Protein 7UNN (pdb70)

B-factor: mean 21.11, std 9.98, range [10.05, 59.39]

InterPro domains:
  IPR012336 Thioredoxin-like fold [PF13462] (105-272)
  IPR013766 Thioredoxin domain [PS51352] (60-276)
  IPR036249 Thioredoxin-like superfamily [SSF52833] (100-272)
  IPR049564 DsbA-like, N-terminal domain [PF21575] (38-98)

Structure (mmCIF, N/CA/C/O backbone):
data_7UNN
#
_entry.id   7UNN
#
_cell.length_a   52.174
_cell.length_b   65.356
_cell.length_c   68.852
_cell.angle_alpha   90.000
_cell.angle_beta   90.000
_cell.angle_gamma   90.000
#
_symmetry.space_group_name_H-M   'P 21 21 21'
#
loop_
_entity.id
_entity.type
_entity.pdbx_description
1 polymer 'Thioredoxin domain-containing protein'
2 non-polymer 1,2-ETHANEDIOL
3 non-polymer 'CHLORIDE ION'
4 water water
#
loop_
_atom_site.group_PDB
_atom_site.id
_atom_site.type_symbol
_atom_site.label_atom_id
_atom_site.label_alt_id
_atom_site.label_comp_id
_atom_site.label_asym_id
_atom_site.label_entity_id
_atom_site.label_seq_id
_atom_site.pdbx_PDB_ins_code
_atom_site.Cartn_x
_atom_site.Cartn_y
_atom_site.Cartn_z
_atom_site.occupancy
_atom_site.B_iso_or_equiv
_atom_site.auth_seq_id
_atom_site.auth_comp_id
_atom_site.auth_asym_id
_atom_site.auth_atom_id
_atom_site.pdbx_PDB_model_num
ATOM 1 N N . THR A 1 9 ? -42.371 18.734 -8.779 1.00 46.95 38 THR A N 1
ATOM 2 C CA . THR A 1 9 ? -41.465 19.100 -9.929 1.00 40.01 38 THR A CA 1
ATOM 3 C C . THR A 1 9 ? -41.426 20.616 -10.130 1.00 32.54 38 THR A C 1
ATOM 4 O O . THR A 1 9 ? -40.513 21.068 -10.862 1.00 46.64 38 THR A O 1
ATOM 8 N N . GLN A 1 10 ? -42.398 21.350 -9.580 1.00 24.14 39 GLN A N 1
ATOM 9 C CA . GLN A 1 10 ? -42.479 22.840 -9.671 1.00 21.76 39 GLN A CA 1
ATOM 10 C C . GLN A 1 10 ? -41.829 23.468 -8.428 1.00 18.11 39 GLN A C 1
ATOM 11 O O . GLN A 1 10 ? -42.375 24.392 -7.828 1.00 17.14 39 GLN A O 1
ATOM 17 N N . ALA A 1 11 ? -40.673 22.954 -8.043 1.00 20.21 40 ALA A N 1
ATOM 18 C CA . ALA A 1 11 ? -39.930 23.396 -6.856 1.00 19.72 40 ALA A CA 1
ATOM 19 C C . ALA A 1 11 ?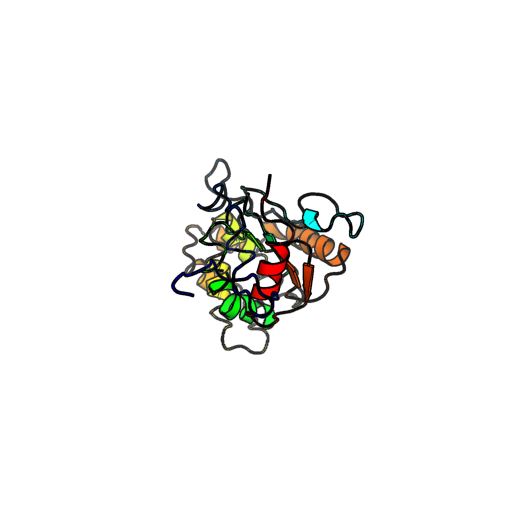 -38.445 23.334 -7.175 1.00 20.44 40 ALA A C 1
ATOM 20 O O . ALA A 1 11 ? -38.031 22.556 -8.028 1.00 26.67 40 ALA A O 1
ATOM 22 N N . GLU A 1 12 ? -37.673 24.129 -6.459 1.00 22.17 41 GLU A N 1
ATOM 23 C CA . GLU A 1 12 ? -36.204 24.157 -6.529 1.00 22.04 41 GLU A CA 1
ATOM 24 C C . GLU A 1 12 ? -35.640 23.655 -5.199 1.00 22.87 41 GLU A C 1
ATOM 25 O O . GLU A 1 12 ? -36.028 24.194 -4.172 1.00 21.32 41 GLU A O 1
ATOM 31 N N . LYS A 1 13 ? -34.704 22.718 -5.222 1.00 29.02 42 LYS A N 1
ATOM 32 C CA A LYS A 1 13 ? -34.015 22.262 -3.985 0.60 33.36 42 LYS A CA 1
ATOM 33 C CA B LYS A 1 13 ? -34.013 22.255 -3.987 0.40 35.21 42 LYS A CA 1
ATOM 34 C C . LYS A 1 13 ? -32.650 22.950 -3.881 1.00 32.93 42 LYS A C 1
ATOM 35 O O . LYS A 1 13 ? -32.176 23.469 -4.900 1.00 37.03 42 LYS A O 1
ATOM 46 N N . THR A 1 14 ? -32.016 22.938 -2.697 1.00 40.95 43 THR A N 1
ATOM 47 C CA . THR A 1 14 ? -30.638 23.499 -2.609 1.00 46.83 43 THR A CA 1
ATOM 48 C C . THR A 1 14 ? -29.719 22.567 -3.404 1.00 44.69 43 THR A C 1
ATOM 49 O O . THR A 1 14 ? -30.072 21.376 -3.543 1.00 45.97 43 THR A O 1
ATOM 53 N N . ALA A 1 15 ? -28.638 23.131 -3.954 1.00 43.67 44 ALA A N 1
ATOM 54 C CA . ALA A 1 15 ? -27.626 22.413 -4.749 1.00 42.62 44 ALA A CA 1
ATOM 55 C C . ALA A 1 15 ? -27.256 21.142 -3.984 1.00 41.29 44 ALA A C 1
ATOM 56 O O . ALA A 1 15 ? -27.133 21.176 -2.739 1.00 45.07 44 ALA A O 1
ATOM 58 N N . THR A 1 16 ? -27.151 20.029 -4.691 1.00 31.44 45 THR A N 1
ATOM 59 C CA . THR A 1 16 ? -26.591 18.784 -4.099 1.00 30.44 45 THR A CA 1
ATOM 60 C C . THR A 1 16 ? -25.131 19.016 -3.744 1.00 26.86 45 THR A C 1
ATOM 61 O O . THR A 1 16 ? -24.476 19.828 -4.425 1.00 36.22 45 THR A O 1
ATOM 65 N N . ASP A 1 17 ? -24.632 18.283 -2.755 1.00 24.20 46 ASP A N 1
ATOM 66 C CA . ASP A 1 17 ? -23.177 18.192 -2.528 1.00 22.52 46 ASP A CA 1
ATOM 67 C C . ASP A 1 17 ? -22.592 17.374 -3.674 1.00 21.31 46 ASP A C 1
ATOM 68 O O . ASP A 1 17 ? -23.235 16.365 -4.130 1.00 24.57 46 ASP A O 1
ATOM 73 N N . LEU A 1 18 ? -21.394 17.774 -4.081 1.00 21.54 47 LEU A N 1
ATOM 74 C CA . LEU A 1 18 ? -20.686 17.150 -5.205 1.00 20.72 47 LEU A CA 1
ATOM 75 C C . LEU A 1 18 ? -19.371 16.598 -4.695 1.00 20.38 47 LEU A C 1
ATOM 76 O O . LEU A 1 18 ? -18.872 17.027 -3.646 1.00 23.37 47 LEU A O 1
ATOM 81 N N . PRO A 1 19 ? -18.769 15.633 -5.432 1.00 19.39 48 PRO A N 1
ATOM 82 C CA . PRO A 1 19 ? -17.403 15.228 -5.158 1.00 21.89 48 PRO A CA 1
ATOM 83 C C . PRO A 1 19 ? -16.545 16.486 -5.193 1.00 20.54 48 PRO A C 1
ATOM 84 O O . PRO A 1 19 ? -16.830 17.442 -5.932 1.00 22.58 48 PRO A O 1
ATOM 88 N N . PRO A 1 20 ? -15.451 16.530 -4.412 1.00 22.17 49 PRO A N 1
ATOM 89 C CA . PRO A 1 20 ? -14.642 17.746 -4.337 1.00 25.11 49 PRO A CA 1
ATOM 90 C C . PRO A 1 20 ? -14.161 18.268 -5.704 1.00 24.68 49 PRO A C 1
ATOM 91 O O . PRO A 1 20 ? -14.043 19.458 -5.855 1.00 29.17 49 PRO A O 1
ATOM 95 N N . GLY A 1 21 ? -13.899 17.378 -6.669 1.00 22.44 50 GLY A N 1
ATOM 96 C CA . GLY A 1 21 ? -13.434 17.787 -8.008 1.00 24.24 50 GLY A CA 1
ATOM 97 C C . GLY A 1 21 ? -14.447 18.696 -8.697 1.00 25.91 50 GLY A C 1
ATOM 98 O O . GLY A 1 21 ? -14.045 19.443 -9.589 1.00 33.35 50 GLY A O 1
ATOM 99 N N . PHE A 1 22 ? -15.728 18.648 -8.306 1.00 25.46 51 PHE A N 1
ATOM 100 C CA . PHE A 1 22 ? -16.807 19.486 -8.901 1.00 28.84 51 PHE A CA 1
ATOM 101 C C . PHE A 1 22 ? -17.367 20.499 -7.892 1.00 28.11 51 PHE A C 1
ATOM 102 O O . PHE A 1 22 ? -18.319 21.199 -8.284 1.00 36.32 51 PHE A O 1
ATOM 110 N N . SER A 1 23 ? -16.770 20.656 -6.701 1.00 27.72 52 SER A N 1
ATOM 111 C CA . SER A 1 23 ? -17.376 21.434 -5.578 1.00 30.40 52 SER A CA 1
ATOM 112 C C . SER A 1 23 ? -16.898 22.892 -5.523 1.00 31.73 52 SER A C 1
ATOM 113 O O . SER A 1 23 ? -17.440 23.645 -4.666 1.00 36.98 52 SER A O 1
ATOM 116 N N . GLY A 1 24 ? -15.939 23.316 -6.341 1.00 30.29 53 GLY A N 1
ATOM 117 C CA . GLY A 1 24 ? -15.527 24.743 -6.291 1.00 33.20 53 GLY A CA 1
ATOM 118 C C . GLY A 1 24 ? -15.018 25.124 -4.896 1.00 34.33 53 GLY A C 1
ATOM 119 O O . GLY A 1 24 ? -14.195 24.373 -4.321 1.00 40.84 53 GLY A O 1
ATOM 120 N N . LYS A 1 25 ? -15.509 26.217 -4.310 1.00 33.59 54 LYS A N 1
ATOM 121 C CA . LYS A 1 25 ? -14.906 26.786 -3.077 1.00 35.00 54 LYS A CA 1
ATOM 122 C C . LYS A 1 25 ? -15.634 26.320 -1.802 1.00 33.34 54 LYS A C 1
ATOM 123 O O . LYS A 1 25 ? -15.896 27.158 -0.944 1.00 28.18 54 LYS A O 1
ATOM 129 N N . ALA A 1 26 ? -15.877 25.023 -1.623 1.00 34.49 55 ALA A N 1
ATOM 130 C CA . ALA A 1 26 ? -16.670 24.489 -0.490 1.00 36.08 55 ALA A CA 1
ATOM 131 C C . ALA A 1 26 ? -15.927 24.668 0.839 1.00 30.73 55 ALA A C 1
ATOM 132 O O . ALA A 1 26 ? -16.592 24.916 1.852 1.00 35.38 55 ALA A O 1
ATOM 134 N N . GLY A 1 27 ? -14.610 24.469 0.865 1.00 28.88 56 GLY A N 1
ATOM 135 C CA . GLY A 1 27 ? -13.834 24.633 2.102 1.00 25.77 56 GLY A CA 1
ATOM 136 C C . GLY A 1 27 ? -13.902 26.071 2.544 1.00 26.03 56 GLY A C 1
ATOM 137 O O . GLY A 1 27 ? -14.218 26.331 3.736 1.00 26.97 56 GLY A O 1
ATOM 138 N N . SER A 1 28 ? -13.639 26.983 1.609 1.00 22.90 57 SER A N 1
ATOM 139 C CA A SER A 1 28 ? -13.714 28.458 1.803 0.60 23.91 57 SER A CA 1
ATOM 140 C CA B SER A 1 28 ? -13.648 28.428 1.953 0.40 21.89 57 SER A CA 1
ATOM 141 C C . SER A 1 28 ? -15.076 28.849 2.341 1.00 23.22 57 SER A C 1
ATOM 142 O O . SER A 1 28 ? -15.160 29.621 3.317 1.00 25.79 57 SER A O 1
ATOM 147 N N . ALA A 1 29 ? -16.109 28.351 1.650 1.00 25.96 58 ALA A N 1
ATOM 148 C CA . ALA A 1 29 ? -17.520 28.720 1.896 1.00 32.96 58 ALA A CA 1
ATOM 149 C C . ALA A 1 29 ? -17.881 28.426 3.351 1.00 25.68 58 ALA A C 1
ATOM 150 O O . ALA A 1 29 ? -18.646 29.194 3.940 1.00 33.78 58 ALA A O 1
ATOM 152 N N . ASN A 1 30 ? -17.323 27.367 3.923 1.00 24.87 59 ASN A N 1
ATOM 153 C CA . ASN A 1 30 ? -17.726 26.865 5.262 1.00 26.93 59 ASN A CA 1
ATOM 154 C C . ASN A 1 30 ? -16.711 27.267 6.334 1.00 23.45 59 ASN A C 1
ATOM 155 O O . ASN A 1 30 ? -16.949 26.933 7.483 1.00 28.72 59 ASN A O 1
ATOM 160 N N . ALA A 1 31 ? -15.644 27.988 5.996 1.00 22.94 60 ALA A N 1
ATOM 161 C CA . ALA A 1 31 ? -14.581 28.314 6.964 1.00 18.73 60 ALA A CA 1
ATOM 162 C C . ALA A 1 31 ? -14.936 29.607 7.708 1.00 20.10 60 ALA A C 1
ATOM 163 O O . ALA A 1 31 ? -15.726 30.417 7.191 1.00 22.72 60 ALA A O 1
ATOM 165 N N . THR A 1 32 ? -14.349 29.778 8.890 1.00 19.21 61 THR A N 1
ATOM 166 C CA . THR A 1 32 ? -14.531 30.983 9.722 1.00 20.82 61 THR A CA 1
ATOM 167 C C . THR A 1 32 ? -13.348 31.897 9.476 1.00 17.20 61 THR A C 1
ATOM 168 O O . THR A 1 32 ? -12.247 31.564 9.911 1.00 19.85 61 THR A O 1
ATOM 172 N N . PRO A 1 33 ? -13.520 33.055 8.801 1.00 18.73 62 PRO A N 1
ATOM 173 C CA . PRO A 1 33 ? -12.401 33.971 8.599 1.00 18.53 62 PRO A CA 1
ATOM 174 C C . PRO A 1 33 ? -11.823 34.459 9.927 1.00 17.80 62 PRO A C 1
ATOM 175 O O . PRO A 1 33 ? -12.570 34.629 10.888 1.00 19.91 62 PRO A O 1
ATOM 179 N N . GLY A 1 34 ? -10.515 34.702 9.932 1.00 15.94 63 GLY A N 1
ATOM 180 C CA . GLY A 1 34 ? -9.851 35.465 10.997 1.00 15.65 63 GLY A CA 1
ATOM 181 C C . GLY A 1 34 ? -10.230 36.931 10.900 1.00 17.11 63 GLY A C 1
ATOM 182 O O . GLY A 1 34 ? -10.500 37.421 9.787 1.00 19.69 63 GLY A O 1
ATOM 183 N N . THR A 1 35 ? -10.231 37.615 12.036 1.00 18.81 64 THR A N 1
ATOM 184 C CA . THR A 1 35 ? -10.546 39.059 12.139 1.00 20.73 64 THR A CA 1
ATOM 185 C C . THR A 1 35 ? -9.408 39.832 12.777 1.00 18.99 64 THR A C 1
ATOM 186 O O . THR A 1 35 ? -9.575 41.065 12.893 1.00 21.37 64 THR A O 1
ATOM 190 N N . LYS A 1 36 ? -8.337 39.175 13.221 1.00 17.21 65 LYS A N 1
ATOM 191 C CA A LYS A 1 36 ? -7.274 39.851 14.004 0.60 16.47 65 LYS A CA 1
ATOM 192 C CA B LYS A 1 36 ? -7.261 39.818 14.021 0.40 16.98 65 LYS A CA 1
ATOM 193 C C . LYS A 1 36 ? -5.971 39.926 13.200 1.00 16.55 65 LYS A C 1
ATOM 194 O O . LYS A 1 36 ? -5.618 38.964 12.526 1.00 16.44 65 LYS A O 1
ATOM 205 N N . GLY A 1 37 ? -5.272 41.046 13.292 1.00 16.91 66 GLY A N 1
ATOM 206 C CA . GLY A 1 37 ? -3.970 41.195 12.633 1.00 15.09 66 GLY A CA 1
ATOM 207 C C . GLY A 1 37 ? -4.054 41.310 11.124 1.00 15.80 66 GLY A C 1
ATOM 208 O O . GLY A 1 37 ? -3.050 41.044 10.446 1.00 18.07 66 GLY A O 1
ATOM 209 N N . LEU A 1 38 ? -5.174 41.779 10.581 1.00 15.88 67 LEU A N 1
ATOM 210 C CA . LEU A 1 38 ? -5.302 41.971 9.117 1.00 15.97 67 LEU A CA 1
ATOM 211 C C . LEU A 1 38 ? -4.559 43.222 8.651 1.00 16.12 67 LEU A C 1
ATOM 212 O O . LEU A 1 38 ? -4.326 43.326 7.455 1.00 20.91 67 LEU A O 1
ATOM 217 N N . ASP A 1 39 ? -4.179 44.117 9.562 1.00 16.59 68 ASP A N 1
ATOM 218 C CA . ASP A 1 39 ? -3.627 45.434 9.181 1.00 17.24 68 ASP A CA 1
ATOM 219 C C . ASP A 1 39 ? -2.102 45.427 9.198 1.00 18.02 68 ASP A C 1
ATOM 220 O O . ASP A 1 39 ? -1.514 46.507 9.196 1.00 26.00 68 ASP A O 1
ATOM 225 N N . GLY A 1 40 ? -1.479 44.263 9.271 1.00 15.91 69 GLY A N 1
ATOM 226 C CA . GLY A 1 40 ? -0.025 44.157 9.208 1.00 17.06 69 GLY A CA 1
ATOM 227 C C . GLY A 1 40 ? 0.558 43.827 10.568 1.00 15.03 69 GLY A C 1
ATOM 228 O O . GLY A 1 40 ? -0.159 43.620 11.559 1.00 15.60 69 GLY A O 1
ATOM 229 N N . PRO A 1 41 ? 1.890 43.724 10.618 1.00 15.62 70 PRO A N 1
ATOM 230 C CA . PRO A 1 41 ? 2.542 43.319 11.842 1.00 14.16 70 PRO A CA 1
ATOM 231 C C . PRO A 1 41 ? 2.474 44.398 12.926 1.00 14.45 70 PRO A C 1
ATOM 232 O O . PRO A 1 41 ? 2.410 45.561 12.664 1.00 16.44 70 PRO A O 1
ATOM 236 N N . THR A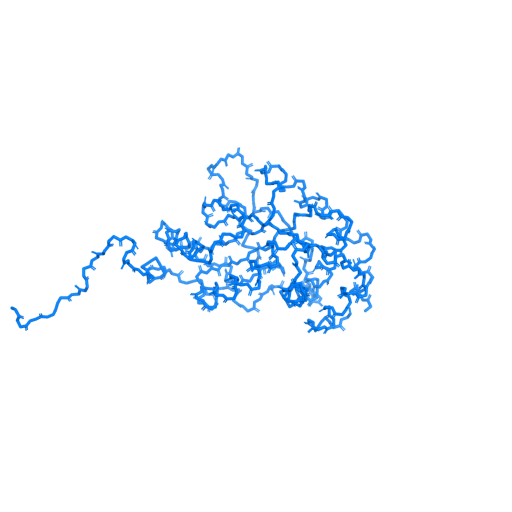 1 42 ? 2.549 43.922 14.161 1.00 14.00 71 THR A N 1
ATOM 237 C CA . THR A 1 42 ? 2.590 44.760 15.358 1.00 14.43 71 THR A CA 1
ATOM 238 C C . THR A 1 42 ? 3.997 45.303 15.509 1.00 15.11 71 THR A C 1
ATOM 239 O O . THR A 1 42 ? 4.948 44.517 15.614 1.00 14.63 71 THR A O 1
ATOM 243 N N . PRO A 1 43 ? 4.184 46.640 15.557 1.00 15.85 72 PRO A N 1
ATOM 244 C CA . PRO A 1 43 ? 5.526 47.179 15.731 1.00 16.88 72 PRO A CA 1
ATOM 245 C C . PRO A 1 43 ? 6.027 47.045 17.166 1.00 16.82 72 PRO A C 1
ATOM 246 O O . PRO A 1 43 ? 5.259 46.836 18.107 1.00 17.64 72 PRO A O 1
ATOM 250 N N . LEU A 1 44 ? 7.341 47.217 17.272 1.00 16.03 73 LEU A N 1
ATOM 251 C CA . LEU A 1 44 ? 8.050 47.392 18.544 1.00 17.42 73 LEU A CA 1
ATOM 252 C C . LEU A 1 44 ? 7.767 48.799 19.057 1.00 17.71 73 LEU A C 1
ATOM 253 O O . LEU A 1 44 ? 7.200 49.639 18.353 1.00 18.60 73 LEU A O 1
ATOM 258 N N . ALA A 1 45 ? 8.224 49.066 20.259 1.00 20.31 74 ALA A N 1
ATOM 259 C CA . ALA A 1 45 ? 7.951 50.341 20.951 1.00 21.45 74 ALA A CA 1
ATOM 260 C C . ALA A 1 45 ? 8.413 51.556 20.120 1.00 21.33 74 ALA A C 1
ATOM 261 O O . ALA A 1 45 ? 7.807 52.626 20.246 1.00 25.37 74 ALA A O 1
ATOM 263 N N . ASP A 1 46 ? 9.461 51.430 19.309 1.00 22.79 75 ASP A N 1
ATOM 264 C CA . ASP A 1 46 ? 10.032 52.577 18.554 1.00 24.83 75 ASP A CA 1
ATOM 265 C C . ASP A 1 46 ? 9.423 52.671 17.156 1.00 24.70 75 ASP A C 1
ATOM 266 O O . ASP A 1 46 ? 9.878 53.532 16.392 1.00 29.89 75 ASP A O 1
ATOM 271 N N . GLY A 1 47 ? 8.437 51.833 16.834 1.00 19.59 76 GLY A N 1
ATOM 272 C CA . GLY A 1 47 ? 7.729 51.871 15.544 1.00 20.73 76 GLY A CA 1
ATOM 273 C C . GLY A 1 47 ? 8.423 51.036 14.479 1.00 19.06 76 GLY A C 1
ATOM 274 O O . GLY A 1 47 ? 7.844 50.874 13.379 1.00 21.76 76 GLY A O 1
ATOM 275 N N . SER A 1 48 ? 9.587 50.464 14.778 1.00 18.70 77 SER A N 1
ATOM 276 C CA . SER A 1 48 ? 10.244 49.465 13.899 1.00 17.28 77 SER A CA 1
ATOM 277 C C . SER A 1 48 ? 9.682 48.075 14.195 1.00 14.02 77 SER A C 1
ATOM 278 O O . SER A 1 48 ? 8.800 47.944 15.044 1.00 16.27 77 SER A O 1
ATOM 281 N N . PHE A 1 49 ? 10.188 47.063 13.489 1.00 13.61 78 PHE A N 1
ATOM 282 C CA . PHE A 1 49 ? 9.653 45.696 13.565 1.00 12.93 78 PHE A CA 1
ATOM 283 C C . PHE A 1 49 ? 10.781 44.721 13.865 1.00 12.09 78 PHE A C 1
ATOM 284 O O . PHE A 1 49 ? 11.956 44.950 13.564 1.00 14.82 78 PHE A O 1
ATOM 292 N N . ASP A 1 50 ? 10.397 43.590 14.450 1.00 13.09 79 ASP A N 1
ATOM 293 C CA . ASP A 1 50 ? 11.361 42.545 14.860 1.00 14.38 79 ASP A CA 1
ATOM 294 C C . ASP A 1 50 ? 11.725 41.669 13.662 1.00 12.81 79 ASP A C 1
ATOM 295 O O . ASP A 1 50 ? 11.102 40.623 13.456 1.00 13.71 79 ASP A O 1
ATOM 300 N N . ALA A 1 51 ? 12.750 42.086 12.926 1.00 12.54 80 ALA A N 1
ATOM 301 C CA . ALA A 1 51 ? 13.240 41.364 11.746 1.00 12.57 80 ALA A CA 1
ATOM 302 C C . ALA A 1 51 ? 14.148 40.202 12.139 1.00 13.20 80 ALA A C 1
ATOM 303 O O . ALA A 1 51 ? 14.769 39.637 11.225 1.00 15.00 80 ALA A O 1
ATOM 305 N N . THR A 1 52 ? 14.264 39.858 13.428 1.00 13.28 81 THR A N 1
ATOM 306 C CA . THR A 1 52 ? 14.979 38.636 13.869 1.00 14.70 81 THR A CA 1
ATOM 307 C C . THR A 1 52 ? 14.001 37.466 14.038 1.00 13.01 81 THR A C 1
ATOM 308 O O . THR A 1 52 ? 14.468 36.372 14.393 1.00 14.54 81 THR A O 1
ATOM 312 N N . ILE A 1 53 ? 12.713 37.640 13.738 1.00 12.89 82 ILE A N 1
ATOM 313 C CA . ILE A 1 53 ? 11.736 36.524 13.856 1.00 12.05 82 ILE A CA 1
ATOM 314 C C . ILE A 1 53 ? 12.047 35.433 12.814 1.00 13.08 82 ILE A C 1
ATOM 315 O O . ILE A 1 53 ? 12.359 35.721 11.653 1.00 13.84 82 ILE A O 1
ATOM 320 N N . PHE A 1 54 ? 11.995 34.194 13.252 1.00 12.76 83 PHE A N 1
ATOM 321 C CA . PHE A 1 54 ? 1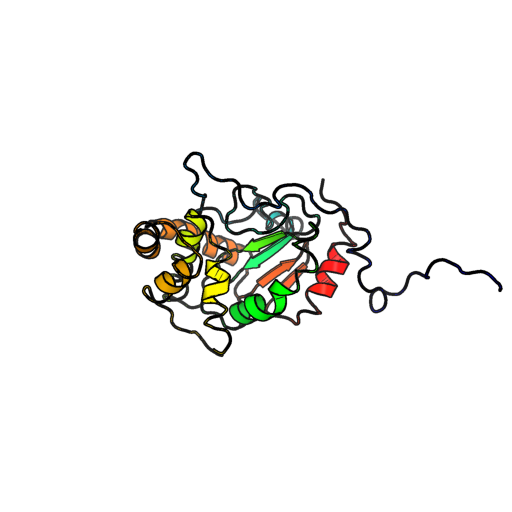2.188 33.016 12.369 1.00 12.63 83 PHE A CA 1
ATOM 322 C C . PHE A 1 54 ? 11.597 31.820 13.088 1.00 11.03 83 PHE A C 1
ATOM 323 O O . PHE A 1 54 ? 11.120 31.975 14.202 1.00 12.86 83 PHE A O 1
ATOM 331 N N . GLY A 1 55 ? 11.663 30.661 12.459 1.00 11.73 84 GLY A N 1
ATOM 332 C CA . GLY A 1 55 ? 11.436 29.408 13.180 1.00 11.90 84 GLY A CA 1
ATOM 333 C C . GLY A 1 55 ? 9.956 29.092 13.325 1.00 11.58 84 GLY A C 1
ATOM 334 O O . GLY A 1 55 ? 9.048 29.733 12.771 1.00 12.46 84 GLY A O 1
ATOM 335 N N . PRO A 1 56 ? 9.681 28.024 14.092 1.00 12.69 85 PRO A N 1
ATOM 336 C CA . PRO A 1 56 ? 8.324 27.555 14.339 1.00 13.11 85 PRO A CA 1
ATOM 337 C C . PRO A 1 56 ? 7.706 28.229 15.573 1.00 13.03 85 PRO A C 1
ATOM 338 O O . PRO A 1 56 ? 8.387 28.914 16.318 1.00 13.71 85 PRO A O 1
ATOM 342 N N . ALA A 1 57 ? 6.426 27.984 15.806 1.00 11.87 86 ALA A N 1
ATOM 343 C CA . ALA A 1 57 ? 5.758 28.401 17.053 1.00 13.17 86 ALA A CA 1
ATOM 344 C C . ALA A 1 57 ? 6.311 27.613 18.252 1.00 13.45 86 ALA A C 1
ATOM 345 O O . ALA A 1 57 ? 6.285 28.121 19.362 1.00 14.03 86 ALA A O 1
ATOM 347 N N . LYS A 1 58 ? 6.776 26.388 18.016 1.00 13.75 87 LYS A N 1
ATOM 348 C CA . LYS A 1 58 ? 7.133 25.415 19.057 1.00 12.34 87 LYS A CA 1
ATOM 349 C C . LYS A 1 58 ? 7.899 24.303 18.361 1.00 13.48 87 LYS A C 1
ATOM 350 O O . LYS A 1 58 ? 7.625 23.992 17.187 1.00 14.71 87 LYS A O 1
ATOM 356 N N . GLU A 1 59 ? 8.810 23.695 19.085 1.00 13.47 88 GLU A N 1
ATOM 357 C CA . GLU A 1 59 ? 9.638 22.589 18.558 1.00 14.23 88 GLU A CA 1
ATOM 358 C C . GLU A 1 59 ? 8.765 21.517 17.906 1.00 14.62 88 GLU A C 1
ATOM 359 O O . GLU A 1 59 ? 7.713 21.155 18.448 1.00 14.24 88 GLU A O 1
ATOM 365 N N . LEU A 1 60 ? 9.221 21.005 16.769 1.00 16.34 89 LEU A N 1
ATOM 366 C CA . LEU A 1 60 ? 8.601 19.799 16.169 1.00 18.00 89 LEU A CA 1
ATOM 367 C C . LEU A 1 60 ? 9.400 18.572 16.614 1.00 19.41 89 LEU A C 1
ATOM 368 O O . LEU A 1 60 ? 10.644 18.530 16.439 1.00 21.82 89 LEU A O 1
ATOM 373 N N . LYS A 1 61 ? 8.689 17.573 17.109 1.00 21.89 90 LYS A N 1
ATOM 374 C CA . LYS A 1 61 ? 9.288 16.313 17.589 1.00 23.06 90 LYS A CA 1
ATOM 375 C C . LYS A 1 61 ? 8.903 15.135 16.713 1.00 24.64 90 LYS A C 1
ATOM 376 O O . LYS A 1 61 ? 9.628 14.141 16.731 1.00 28.87 90 LYS A O 1
ATOM 382 N N . SER A 1 62 ? 7.775 15.228 16.026 1.00 24.58 91 SER A N 1
ATOM 383 C CA . SER A 1 62 ? 7.263 14.168 15.140 1.00 25.67 91 SER A CA 1
ATOM 384 C C . SER A 1 62 ? 6.333 14.791 14.112 1.00 22.03 91 SER A C 1
ATOM 385 O O . SER A 1 62 ? 6.011 15.986 14.234 1.00 20.30 91 SER A O 1
ATOM 388 N N . ALA A 1 63 ? 5.844 13.965 13.197 1.00 24.30 92 ALA A N 1
ATOM 389 C CA . ALA A 1 63 ? 4.834 14.364 12.197 1.00 25.12 92 ALA A CA 1
ATOM 390 C C . ALA A 1 63 ? 3.584 14.924 12.876 1.00 21.33 92 ALA A C 1
ATOM 391 O O . ALA A 1 63 ? 2.936 15.747 12.243 1.00 23.52 92 ALA A O 1
ATOM 393 N N . ASP A 1 64 ? 3.248 14.474 14.095 1.00 22.93 93 ASP A N 1
ATOM 394 C CA . ASP A 1 64 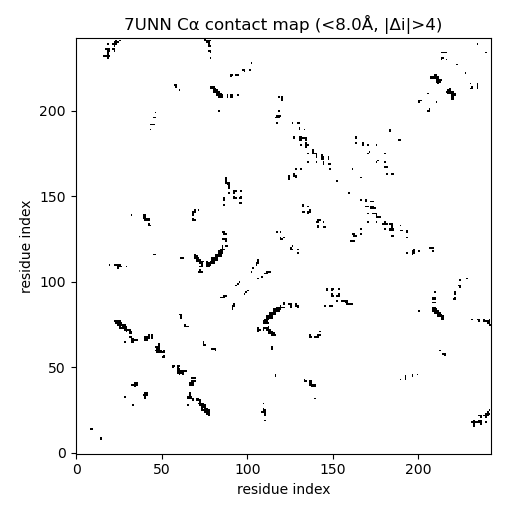? 2.056 14.958 14.838 1.00 24.11 93 ASP A CA 1
ATOM 395 C C . ASP A 1 64 ? 2.168 16.464 15.060 1.00 20.12 93 ASP A C 1
ATOM 396 O O . ASP A 1 64 ? 1.118 17.098 15.271 1.00 21.87 93 ASP A O 1
ATOM 401 N N . ASP A 1 65 ? 3.379 17.027 15.019 1.00 19.54 94 ASP A N 1
ATOM 402 C CA . ASP A 1 65 ? 3.614 18.442 15.414 1.00 16.65 94 ASP A CA 1
ATOM 403 C C . ASP A 1 65 ? 3.624 19.364 14.177 1.00 14.59 94 ASP A C 1
ATOM 404 O O . ASP A 1 65 ? 4.008 20.519 14.338 1.00 14.71 94 ASP A O 1
ATOM 409 N N . ILE A 1 66 ? 3.169 18.910 13.008 1.00 15.82 95 ILE A N 1
ATOM 410 C CA . ILE A 1 66 ? 3.377 19.672 11.745 1.00 15.14 95 ILE A CA 1
ATOM 411 C C . ILE A 1 66 ? 2.830 21.104 11.860 1.00 15.23 95 ILE A C 1
ATOM 412 O O . ILE A 1 66 ? 3.470 22.001 11.302 1.00 14.40 95 ILE A O 1
ATOM 417 N N . LEU A 1 67 ? 1.705 21.332 12.544 1.00 13.91 96 LEU A N 1
ATOM 418 C CA . LEU A 1 67 ? 1.115 22.704 12.607 1.00 15.06 96 LEU A CA 1
ATOM 419 C C . LEU A 1 67 ? 2.075 23.653 13.334 1.00 14.83 96 LEU A C 1
ATOM 420 O O . LEU A 1 67 ? 1.912 24.890 13.183 1.00 14.39 96 LEU A O 1
ATOM 425 N N . ASN A 1 68 ? 3.035 23.117 14.099 1.00 15.19 97 ASN A N 1
ATOM 426 C CA . ASN A 1 68 ? 3.949 23.990 14.866 1.00 13.68 97 ASN A CA 1
ATOM 427 C C . ASN A 1 68 ? 4.812 24.831 13.930 1.00 12.39 97 ASN A C 1
ATOM 428 O O . ASN A 1 68 ? 5.394 25.802 14.413 1.00 13.49 97 ASN A O 1
ATOM 433 N N . VAL A 1 69 ? 4.901 24.503 12.645 1.00 13.45 98 VAL A N 1
ATOM 434 C CA . VAL A 1 69 ? 5.732 25.342 11.726 1.00 11.98 98 VAL A CA 1
ATOM 435 C C . VAL A 1 69 ? 5.118 26.742 11.602 1.00 12.60 98 VAL A C 1
ATOM 436 O O . VAL A 1 69 ? 5.817 27.696 11.294 1.00 13.72 98 VAL A O 1
ATOM 440 N N . HIS A 1 70 ? 3.832 26.867 11.839 1.00 11.41 99 HIS A N 1
ATOM 441 C CA . HIS A 1 70 ? 3.086 28.139 11.665 1.00 11.82 99 HIS A CA 1
ATOM 442 C C . HIS A 1 70 ? 3.235 28.989 12.927 1.00 11.88 99 HIS A C 1
ATOM 443 O O . HIS A 1 70 ? 2.872 28.522 14.005 1.00 13.91 99 HIS A O 1
ATOM 450 N N . ARG A 1 71 ? 3.844 30.158 12.818 1.00 11.53 100 ARG A N 1
ATOM 451 C CA . ARG A 1 71 ? 4.158 30.951 14.018 1.00 10.88 100 ARG A CA 1
ATOM 452 C C . ARG A 1 71 ? 2.920 31.617 14.619 1.00 12.17 100 ARG A C 1
ATOM 453 O O . ARG A 1 71 ? 2.809 31.682 15.870 1.00 13.38 100 ARG A O 1
ATOM 461 N N . ARG A 1 72 ? 2.084 32.213 13.771 1.00 11.77 101 ARG A N 1
ATOM 462 C CA . ARG A 1 72 ? 0.961 33.063 14.226 1.00 12.24 101 ARG A CA 1
ATOM 463 C C . ARG A 1 72 ? 1.462 34.050 15.278 1.00 12.01 101 ARG A C 1
ATOM 464 O O . ARG A 1 72 ? 0.817 34.214 16.331 1.00 14.03 101 ARG A O 1
ATOM 472 N N . ASN A 1 73 ? 2.559 34.725 14.961 1.00 11.69 102 ASN A N 1
ATOM 473 C CA . ASN A 1 73 ? 3.180 35.725 15.856 1.00 11.69 102 ASN A CA 1
ATOM 474 C C . ASN A 1 73 ? 2.802 37.109 15.314 1.00 11.60 102 ASN A C 1
ATOM 475 O O . ASN A 1 73 ? 3.224 37.470 14.217 1.00 12.26 102 ASN A O 1
ATOM 480 N N . ALA A 1 74 ? 1.948 37.864 16.015 1.00 12.92 103 ALA A N 1
ATOM 481 C CA . ALA A 1 74 ? 1.430 39.147 15.506 1.00 13.79 103 ALA A CA 1
ATOM 482 C C . ALA A 1 74 ? 2.575 40.122 15.198 1.00 13.09 103 ALA A C 1
ATOM 483 O O . ALA A 1 74 ? 2.381 41.016 14.371 1.00 14.45 103 ALA A O 1
ATOM 485 N N . LYS A 1 75 ? 3.747 39.980 15.828 1.00 12.41 104 LYS A N 1
ATOM 486 C CA A LYS A 1 75 ? 4.914 40.880 15.598 0.60 13.10 104 LYS A CA 1
ATOM 487 C CA B LYS A 1 75 ? 4.918 40.875 15.600 0.40 13.44 104 LYS A CA 1
ATOM 488 C C . LYS A 1 75 ? 5.668 40.506 14.313 1.00 12.29 104 LYS A C 1
ATOM 489 O O . LYS A 1 75 ? 6.567 41.260 13.921 1.00 13.42 104 LYS A O 1
ATOM 500 N N . ASP A 1 76 ? 5.322 39.395 13.667 1.00 11.43 105 ASP A N 1
ATOM 501 C CA . ASP A 1 76 ? 6.132 38.861 12.547 1.00 10.98 105 ASP A CA 1
ATOM 502 C C . ASP A 1 76 ? 6.023 39.744 11.307 1.00 10.71 105 ASP A C 1
ATOM 503 O O . ASP A 1 76 ? 4.949 39.797 10.673 1.00 12.26 105 ASP A O 1
ATOM 508 N N . PRO A 1 77 ? 7.110 40.446 10.907 1.00 11.01 106 PRO A N 1
ATOM 509 C CA . PRO A 1 77 ? 7.052 41.272 9.700 1.00 11.06 106 PRO A CA 1
ATOM 510 C C . PRO A 1 77 ? 7.253 40.482 8.407 1.00 11.12 106 PRO A C 1
ATOM 511 O O . PRO A 1 77 ? 7.247 41.077 7.350 1.00 12.16 106 PRO A O 1
ATOM 515 N N . PHE A 1 78 ? 7.348 39.162 8.516 1.00 11.40 107 PHE A N 1
ATOM 516 C CA . PHE A 1 78 ? 7.476 38.228 7.375 1.00 10.88 107 PHE A CA 1
ATOM 517 C C . PHE A 1 78 ? 6.143 37.552 7.068 1.00 11.30 107 PHE A C 1
ATOM 518 O O . PHE A 1 78 ? 6.115 36.601 6.291 1.00 13.27 107 PHE A O 1
ATOM 526 N N . ALA A 1 79 ? 5.051 38.031 7.657 1.00 10.95 108 ALA A N 1
ATOM 527 C CA . ALA A 1 79 ? 3.734 37.412 7.534 1.00 11.69 108 ALA A CA 1
ATOM 528 C C . ALA A 1 79 ? 2.731 38.414 6.999 1.00 11.94 108 ALA A C 1
ATOM 529 O O . ALA A 1 79 ? 2.784 39.586 7.326 1.00 13.18 108 ALA A O 1
ATOM 531 N N . VAL A 1 80 ? 1.792 37.895 6.241 1.00 12.27 109 VAL A N 1
ATOM 532 C CA A VAL A 1 80 ? 0.625 38.662 5.739 0.60 12.20 109 VAL A CA 1
ATOM 533 C CA B VAL A 1 80 ? 0.628 38.650 5.702 0.40 11.77 109 VAL A CA 1
ATOM 534 C C . VAL A 1 80 ? -0.657 37.853 5.979 1.00 11.88 109 VAL A C 1
ATOM 535 O O . VAL A 1 80 ? -0.669 36.628 5.789 1.00 13.19 109 VAL A O 1
ATOM 542 N N . GLY A 1 81 ? -1.702 38.549 6.404 1.00 13.09 110 GLY A N 1
ATOM 543 C CA . GLY A 1 81 ? -2.990 37.916 6.660 1.00 12.40 110 GLY A CA 1
ATOM 544 C C . GLY A 1 81 ? -3.260 37.765 8.145 1.00 12.65 110 GLY A C 1
ATOM 545 O O . GLY A 1 81 ? -2.381 38.021 8.973 1.00 13.45 110 GLY A O 1
ATOM 546 N N . ALA A 1 82 ? -4.486 37.423 8.467 1.00 13.29 111 ALA A N 1
ATOM 547 C CA . ALA A 1 82 ? -4.980 37.413 9.850 1.00 13.77 111 ALA A CA 1
ATOM 548 C C . ALA A 1 82 ? -4.161 36.427 10.682 1.00 11.73 111 ALA A C 1
ATOM 549 O O . ALA A 1 82 ? -3.908 35.286 10.253 1.00 12.68 111 ALA A O 1
ATOM 551 N N . VAL A 1 83 ? -3.780 36.865 11.865 1.00 12.86 112 VAL A N 1
ATOM 552 C CA . VAL A 1 83 ? -3.019 36.000 12.801 1.00 13.29 112 VAL A CA 1
ATOM 553 C C . VAL A 1 83 ? -3.887 34.829 13.268 1.00 15.06 112 VAL A C 1
ATOM 554 O O . VAL A 1 83 ? -3.295 33.796 13.664 1.00 17.01 112 VAL A O 1
ATOM 558 N N . ASP A 1 84 ? -5.213 34.976 13.192 1.00 13.98 113 ASP A N 1
ATOM 559 C CA . ASP A 1 84 ? -6.233 33.964 13.553 1.00 13.83 113 ASP A CA 1
ATOM 560 C C . ASP A 1 84 ? -6.906 33.407 12.297 1.00 14.01 113 ASP A C 1
ATOM 561 O O . ASP A 1 84 ? -8.009 32.839 12.418 1.00 16.10 113 ASP A O 1
ATOM 566 N N . ALA A 1 85 ? -6.254 33.494 11.135 1.00 13.55 114 ALA A N 1
ATOM 567 C CA . ALA A 1 85 ? -6.791 32.871 9.906 1.00 14.63 114 ALA A CA 1
ATOM 568 C C . ALA A 1 85 ? -6.945 31.376 10.157 1.00 14.20 114 ALA A C 1
ATOM 569 O O . ALA A 1 85 ? -6.121 30.755 10.838 1.00 14.93 114 ALA A O 1
ATOM 571 N N . PRO A 1 86 ? -7.973 30.726 9.587 1.00 13.32 115 PRO A N 1
ATOM 572 C CA . PRO A 1 86 ? -8.135 29.291 9.807 1.00 14.11 115 PRO A CA 1
ATOM 573 C C . PRO A 1 86 ? -6.977 28.470 9.204 1.00 14.72 115 PRO A C 1
ATOM 574 O O . PRO A 1 86 ? -6.681 27.400 9.704 1.00 16.92 115 PRO A O 1
ATOM 578 N N . LEU A 1 87 ? -6.324 28.968 8.160 1.00 13.59 116 LEU A N 1
ATOM 579 C CA A LEU A 1 87 ? -5.226 28.241 7.474 0.48 13.72 116 LEU A CA 1
ATOM 580 C CA B LEU A 1 87 ? -5.199 28.224 7.538 0.52 13.45 116 LEU A CA 1
ATOM 581 C C . LEU A 1 87 ? -3.977 29.126 7.422 1.00 12.83 116 LEU A C 1
ATOM 582 O O . LEU A 1 87 ? -4.093 30.299 7.015 1.00 13.96 116 LEU A O 1
ATOM 591 N N . VAL A 1 88 ? -2.834 28.551 7.746 1.00 12.51 117 VAL A N 1
ATOM 592 C CA . VAL A 1 88 ? -1.534 29.201 7.485 1.00 12.92 117 VAL A CA 1
ATOM 593 C C . VAL A 1 88 ? -0.776 28.422 6.411 1.00 12.72 117 VAL A C 1
ATOM 594 O O . VAL A 1 88 ? -0.711 27.171 6.464 1.00 12.63 117 VAL A O 1
ATOM 598 N N . ILE A 1 89 ? -0.210 29.182 5.473 1.00 12.13 118 ILE A N 1
ATOM 599 C CA . ILE A 1 89 ? 0.860 28.715 4.561 1.00 12.15 118 ILE A CA 1
ATOM 600 C C . ILE A 1 89 ? 2.212 29.135 5.097 1.00 11.89 118 ILE A C 1
ATOM 601 O O . ILE A 1 89 ? 2.488 30.351 5.175 1.00 13.51 118 ILE A O 1
ATOM 606 N N . THR A 1 90 ? 3.040 28.154 5.422 1.00 12.18 119 THR A N 1
ATOM 607 C CA . THR A 1 90 ? 4.458 28.374 5.765 1.00 12.13 119 THR A CA 1
ATOM 608 C C . THR A 1 90 ? 5.254 28.146 4.489 1.00 11.34 119 THR A C 1
ATOM 609 O O . THR A 1 90 ? 5.140 27.088 3.896 1.00 12.44 119 THR A O 1
ATOM 613 N N . GLU A 1 91 ? 6.032 29.126 4.076 1.00 11.47 120 GLU A N 1
ATOM 614 C CA . GLU A 1 91 ? 6.868 29.066 2.867 1.00 12.04 120 GLU A CA 1
ATOM 615 C C . GLU A 1 91 ? 8.331 29.142 3.275 1.00 10.90 120 GLU A C 1
ATOM 616 O O . GLU A 1 91 ? 8.683 29.994 4.117 1.00 12.66 120 GLU A O 1
ATOM 622 N N . PHE A 1 92 ? 9.155 28.320 2.643 1.00 10.88 121 PHE A N 1
ATOM 623 C CA . PHE A 1 92 ? 10.634 28.366 2.712 1.00 11.73 121 PHE A CA 1
ATOM 624 C C . PHE A 1 92 ? 11.122 28.785 1.333 1.00 12.31 121 PHE A C 1
ATOM 625 O O . PHE A 1 92 ? 10.799 28.091 0.358 1.00 13.95 121 PHE A O 1
ATOM 633 N N . SER A 1 93 ? 11.851 29.890 1.256 1.00 11.18 122 SER A N 1
ATOM 634 C CA A SER A 1 93 ? 12.129 30.542 -0.045 0.60 11.44 122 SER A CA 1
ATOM 635 C CA B SER A 1 93 ? 12.145 30.518 -0.054 0.40 11.99 122 SER A CA 1
ATOM 636 C C . SER A 1 93 ? 13.509 31.199 -0.076 1.00 12.41 122 SER A C 1
ATOM 637 O O . SER A 1 93 ? 14.091 31.477 0.978 1.00 12.23 122 SER A O 1
ATOM 642 N N . ASP A 1 94 ? 13.981 31.403 -1.286 1.00 12.41 123 ASP A N 1
ATOM 643 C CA . ASP A 1 94 ? 15.325 31.913 -1.633 1.00 12.60 123 ASP A CA 1
ATOM 644 C C . ASP A 1 94 ? 15.111 32.985 -2.701 1.00 11.16 123 ASP A C 1
ATOM 645 O O . ASP A 1 94 ? 14.386 32.750 -3.674 1.00 12.44 123 ASP A O 1
ATOM 650 N N . PHE A 1 95 ? 15.659 34.168 -2.486 1.00 11.11 124 PHE A N 1
ATOM 651 C CA . PHE A 1 95 ? 15.440 35.315 -3.379 1.00 11.72 124 PHE A CA 1
ATOM 652 C C . PHE A 1 95 ? 16.196 35.218 -4.704 1.00 10.94 124 PHE A C 1
ATOM 653 O O . PHE A 1 95 ? 15.945 36.076 -5.539 1.00 12.21 124 PHE A O 1
ATOM 661 N N . GLU A 1 96 ? 17.084 34.251 -4.890 1.00 11.95 125 GLU A N 1
ATOM 662 C CA . GLU A 1 96 ? 17.766 34.044 -6.189 1.00 11.98 125 GLU A CA 1
ATOM 663 C C . GLU A 1 96 ? 17.080 32.944 -6.998 1.00 12.16 125 GLU A C 1
ATOM 664 O O . GLU A 1 96 ? 17.555 32.661 -8.089 1.00 15.01 125 GLU A O 1
ATOM 670 N N . CYS A 1 97 ? 16.084 32.275 -6.441 1.00 12.70 126 CYS A N 1
ATOM 671 C CA . CYS A 1 97 ? 15.536 31.009 -6.999 1.00 13.19 126 CYS A CA 1
ATOM 672 C C . CYS A 1 97 ? 14.401 31.337 -7.968 1.00 12.34 126 CYS A C 1
ATOM 673 O O . CYS A 1 97 ? 13.436 32.014 -7.602 1.00 13.03 126 CYS A O 1
ATOM 676 N N . PRO A 1 98 ? 14.486 30.925 -9.253 1.00 12.95 127 PRO A N 1
ATOM 677 C CA . PRO A 1 98 ? 13.442 31.268 -10.218 1.00 14.45 127 PRO A CA 1
ATOM 678 C C . PRO A 1 98 ? 12.074 30.610 -9.968 1.00 14.22 127 PRO A C 1
ATOM 679 O O . PRO A 1 98 ? 11.040 31.159 -10.354 1.00 16.55 127 PRO A O 1
ATOM 683 N N . PHE A 1 99 ? 12.065 29.477 -9.267 1.00 14.17 128 PHE A N 1
ATOM 684 C CA . PHE A 1 99 ? 10.804 28.820 -8.873 1.00 13.66 128 PHE A CA 1
ATOM 685 C C . PHE A 1 99 ? 10.159 29.625 -7.753 1.00 13.88 128 PHE A C 1
ATOM 686 O O . PHE A 1 99 ? 8.938 29.772 -7.734 1.00 13.76 128 PHE A O 1
ATOM 694 N N . CYS A 1 100 ? 10.986 30.173 -6.861 1.00 13.77 129 CYS A N 1
ATOM 695 C CA . CYS A 1 100 ? 10.479 31.065 -5.791 1.00 12.97 129 CYS A CA 1
ATOM 696 C C . CYS A 1 100 ? 9.929 32.344 -6.424 1.00 12.26 129 CYS A C 1
ATOM 697 O O . CYS A 1 100 ? 8.851 32.820 -6.009 1.00 12.96 129 CYS A O 1
ATOM 700 N N . ALA A 1 101 ? 10.651 32.914 -7.391 1.00 11.67 130 ALA A N 1
ATOM 701 C CA . ALA A 1 101 ? 10.171 34.117 -8.101 1.00 12.89 130 ALA A CA 1
ATOM 702 C C . ALA A 1 101 ? 8.836 33.797 -8.760 1.00 13.38 130 ALA A C 1
ATOM 703 O O . ALA A 1 101 ? 7.913 34.613 -8.697 1.00 14.26 130 ALA A O 1
ATOM 705 N N . ARG A 1 102 ? 8.749 32.651 -9.424 1.00 13.51 131 ARG A N 1
ATOM 706 C CA . ARG A 1 102 ? 7.526 32.316 -10.192 1.00 14.92 131 ARG A CA 1
ATOM 707 C C . ARG A 1 102 ? 6.337 32.154 -9.237 1.00 14.12 131 ARG A C 1
ATOM 708 O O . ARG A 1 102 ? 5.248 32.670 -9.549 1.00 15.35 131 ARG A O 1
ATOM 716 N N . TRP A 1 103 ? 6.538 31.532 -8.074 1.00 13.49 132 TRP A N 1
ATOM 717 C CA . TRP A 1 103 ? 5.428 31.394 -7.111 1.00 12.78 132 TRP A CA 1
ATOM 718 C C . TRP A 1 103 ? 4.983 32.788 -6.674 1.00 13.09 132 TRP A C 1
ATOM 719 O O . TRP A 1 103 ? 3.776 33.030 -6.591 1.00 14.33 132 TRP A O 1
ATOM 730 N N . SER A 1 104 ? 5.940 33.634 -6.299 1.00 12.92 133 SER A N 1
ATOM 731 C CA . SER A 1 104 ? 5.641 35.005 -5.800 1.00 12.29 133 SER A CA 1
ATOM 732 C C . SER A 1 104 ? 4.897 35.774 -6.891 1.00 13.72 133 SER A C 1
ATOM 733 O O . SER A 1 104 ? 3.905 36.458 -6.597 1.00 14.05 133 SER A O 1
ATOM 736 N N . ASN A 1 105 ? 5.360 35.682 -8.125 1.00 13.10 134 ASN A N 1
ATOM 737 C CA . ASN A 1 105 ? 4.830 36.533 -9.222 1.00 13.93 134 ASN A CA 1
ATOM 738 C C . ASN A 1 105 ? 3.494 35.983 -9.736 1.00 16.97 134 ASN A C 1
ATOM 739 O O . ASN A 1 105 ? 2.659 36.817 -10.113 1.00 17.26 134 ASN A O 1
ATOM 744 N N . GLN A 1 106 ? 3.307 34.650 -9.774 1.00 16.48 135 GLN A N 1
ATOM 745 C CA . GLN A 1 106 ? 2.198 34.022 -10.537 1.00 17.17 135 GLN A CA 1
ATOM 746 C C . GLN A 1 106 ? 1.176 33.311 -9.648 1.00 18.34 135 GLN A C 1
ATOM 747 O O . GLN A 1 106 ? 0.036 33.164 -10.132 1.00 23.14 135 GLN A O 1
ATOM 753 N N . THR A 1 107 ? 1.547 32.839 -8.468 1.00 14.66 136 THR A N 1
ATOM 754 C CA . THR A 1 107 ? 0.585 32.137 -7.587 1.00 14.26 136 THR A CA 1
ATOM 755 C C . THR A 1 107 ? 0.136 33.031 -6.441 1.00 14.28 136 THR A C 1
ATOM 756 O O . THR A 1 107 ? -1.078 33.093 -6.158 1.00 14.85 136 THR A O 1
ATOM 760 N N . GLU A 1 108 ? 1.080 33.657 -5.755 1.00 13.91 137 GLU A N 1
ATOM 761 C CA . GLU A 1 108 ? 0.777 34.428 -4.536 1.00 14.69 137 GLU A CA 1
ATOM 762 C C . GLU A 1 108 ? -0.308 35.476 -4.792 1.00 13.96 137 GLU A C 1
ATOM 763 O O . GLU A 1 108 ? -1.186 35.642 -3.951 1.00 14.56 137 GLU A O 1
ATOM 769 N N . PRO A 1 109 ? -0.317 36.249 -5.899 1.00 14.31 138 PRO A N 1
ATOM 770 C CA . PRO A 1 109 ? -1.345 37.281 -6.065 1.00 15.00 138 PRO A CA 1
ATOM 771 C C . PRO A 1 109 ? -2.754 36.687 -6.041 1.00 16.00 138 PRO A C 1
ATOM 772 O O . PRO A 1 109 ? -3.656 37.275 -5.463 1.00 15.52 138 PRO A O 1
ATOM 776 N N . THR A 1 110 ? -2.921 35.527 -6.659 1.00 15.46 139 THR A N 1
ATOM 777 C CA . THR A 1 110 ? -4.235 34.829 -6.655 1.00 15.74 139 THR A CA 1
ATOM 778 C C . THR A 1 110 ? -4.612 34.462 -5.215 1.00 14.80 139 THR A C 1
ATOM 779 O O . THR A 1 110 ? -5.802 34.627 -4.815 1.00 15.81 139 THR A O 1
ATOM 783 N N . LEU A 1 111 ? -3.646 33.943 -4.457 1.00 14.10 140 LEU A N 1
ATOM 784 C CA . LEU A 1 111 ? -3.926 33.556 -3.056 1.00 13.92 140 LEU A CA 1
ATOM 785 C C . LEU A 1 111 ? -4.246 34.805 -2.232 1.00 14.08 140 LEU A C 1
ATOM 786 O O . LEU A 1 111 ? -5.152 34.726 -1.368 1.00 15.20 140 LEU A O 1
ATOM 799 N N . GLU A 1 113 ? -5.729 37.542 -3.327 1.00 16.40 142 GLU A N 1
ATOM 800 C CA A GLU A 1 113 ? -7.067 37.975 -3.764 0.70 17.56 142 GLU A CA 1
ATOM 801 C CA B GLU A 1 113 ? -7.072 38.004 -3.746 0.30 17.49 142 GLU A CA 1
ATOM 802 C C . GLU A 1 113 ? -8.147 37.045 -3.201 1.00 17.41 142 GLU A C 1
ATOM 803 O O . GLU A 1 113 ? -9.169 37.542 -2.702 1.00 21.93 142 GLU A O 1
ATOM 814 N N . GLU A 1 114 ? -7.952 35.731 -3.304 1.00 15.80 143 GLU A N 1
ATOM 815 C CA A GLU A 1 114 ? -9.026 34.754 -3.002 0.60 17.92 143 GLU A CA 1
ATOM 816 C CA B GLU A 1 114 ? -9.027 34.745 -3.009 0.40 17.86 143 GLU A CA 1
ATOM 817 C C . GLU A 1 114 ? -9.082 34.395 -1.514 1.00 17.18 143 GLU A C 1
ATOM 818 O O . GLU A 1 114 ? -10.147 33.965 -1.060 1.00 19.98 143 GLU A O 1
ATOM 829 N N . TYR A 1 115 ? -7.993 34.537 -0.798 1.00 15.96 144 TYR A N 1
ATOM 830 C CA . TYR A 1 115 ? -7.886 33.955 0.569 1.00 15.41 144 TYR A CA 1
ATOM 831 C C . TYR A 1 115 ? -7.353 34.957 1.590 1.00 16.06 144 TYR A C 1
ATOM 832 O O . TYR A 1 115 ? -7.953 35.097 2.646 1.00 16.26 144 TYR A O 1
ATOM 841 N N . VAL A 1 116 ? -6.207 35.566 1.333 1.00 16.06 145 VAL A N 1
ATOM 842 C CA . VAL A 1 116 ? -5.562 36.369 2.392 1.00 14.13 145 VAL A CA 1
ATOM 843 C C . VAL A 1 116 ? -6.399 37.603 2.689 1.00 14.77 145 VAL A C 1
ATOM 844 O O . VAL A 1 116 ? -6.625 37.936 3.898 1.00 15.27 145 VAL A O 1
ATOM 848 N N . SER A 1 117 ? -6.809 38.296 1.646 1.00 16.26 146 SER A N 1
ATOM 849 C CA A SER A 1 117 ? -7.632 39.515 1.792 0.60 18.60 146 SER A CA 1
ATOM 850 C CA B SER A 1 117 ? -7.659 39.506 1.754 0.40 19.91 146 SER A CA 1
ATOM 851 C C . SER A 1 117 ? -8.987 39.181 2.447 1.00 20.07 146 SER A C 1
ATOM 852 O O . SER A 1 117 ? -9.628 40.104 2.935 1.00 29.92 146 SER A O 1
ATOM 857 N N . LYS A 1 118 ? -9.414 37.916 2.464 1.00 18.38 147 LYS A N 1
ATOM 858 C CA A LYS A 1 118 ? -10.716 37.504 3.059 0.60 17.83 147 LYS A CA 1
ATOM 859 C CA B LYS A 1 118 ? -10.723 37.521 3.059 0.40 18.40 147 LYS A CA 1
ATOM 860 C C . LYS A 1 118 ? -10.547 36.956 4.478 1.00 17.83 147 LYS A C 1
ATOM 861 O O . LYS A 1 118 ? -11.550 36.522 5.063 1.00 20.06 147 LYS A O 1
ATOM 872 N N . GLY A 1 119 ? -9.340 36.975 5.020 1.00 15.92 148 GLY A N 1
ATOM 873 C CA . GLY A 1 119 ? -9.113 36.450 6.378 1.00 16.81 148 GLY A CA 1
ATOM 874 C C . GLY A 1 119 ? -8.994 34.935 6.450 1.00 14.60 148 GLY A C 1
ATOM 875 O O . GLY A 1 119 ? -9.018 34.396 7.572 1.00 15.10 148 GLY A O 1
ATOM 876 N N . LEU A 1 120 ? -8.947 34.241 5.312 1.00 16.08 149 LEU A N 1
ATOM 877 C CA . LEU A 1 120 ? -8.968 32.759 5.305 1.00 15.21 149 LEU A CA 1
ATOM 878 C C . LEU A 1 120 ? -7.563 32.187 5.447 1.00 12.92 149 LEU A C 1
ATOM 879 O O . LEU A 1 120 ? -7.447 31.066 5.969 1.00 13.97 149 LEU A O 1
ATOM 884 N N . VAL A 1 121 ? -6.551 32.882 4.923 1.00 12.54 150 VAL A N 1
ATOM 885 C CA . VAL A 1 121 ? -5.161 32.360 4.870 1.00 12.35 150 VAL A CA 1
ATOM 886 C C . VAL A 1 121 ? -4.213 33.439 5.361 1.00 11.26 150 VAL A C 1
ATOM 887 O O . VAL A 1 121 ? -4.359 34.589 4.962 1.00 12.79 150 VAL A O 1
ATOM 891 N N . ARG A 1 122 ? -3.231 33.007 6.143 1.00 11.81 151 ARG A N 1
ATOM 892 C CA . ARG A 1 122 ? -2.048 33.795 6.472 1.00 11.33 151 ARG A CA 1
ATOM 893 C C . ARG A 1 122 ? -0.865 33.136 5.766 1.00 11.94 151 ARG A C 1
ATOM 894 O O . ARG A 1 122 ? -0.793 31.882 5.767 1.00 13.26 151 ARG A O 1
ATOM 902 N N . ILE A 1 123 ? 0.028 33.939 5.189 1.00 10.82 152 ILE A N 1
ATOM 903 C CA . ILE A 1 123 ? 1.246 33.419 4.538 1.00 11.16 152 ILE A CA 1
ATOM 904 C C . ILE A 1 123 ? 2.454 33.919 5.337 1.00 10.55 152 ILE A C 1
ATOM 905 O O . ILE A 1 123 ? 2.553 35.140 5.588 1.00 12.46 152 ILE A O 1
ATOM 910 N N . GLU A 1 124 ? 3.325 33.000 5.717 1.00 10.59 153 GLU A N 1
ATOM 911 C CA . GLU A 1 124 ? 4.525 33.291 6.527 1.00 10.05 153 GLU A CA 1
ATOM 912 C C . GLU A 1 124 ? 5.774 32.898 5.748 1.00 11.53 153 GLU A C 1
ATOM 913 O O . GLU A 1 124 ? 5.976 31.714 5.438 1.00 12.28 153 GLU A O 1
ATOM 919 N N . TRP A 1 125 ? 6.642 33.857 5.518 1.00 11.37 154 TRP A N 1
ATOM 920 C CA . TRP A 1 125 ? 7.938 33.617 4.863 1.00 10.82 154 TRP A CA 1
ATOM 921 C C . TRP A 1 125 ? 8.944 33.076 5.880 1.00 11.34 154 TRP A C 1
ATOM 922 O O . TRP A 1 125 ? 9.046 33.595 7.022 1.00 12.09 154 TRP A O 1
ATOM 933 N N . ASN A 1 126 ? 9.758 32.168 5.397 1.00 11.50 155 ASN A N 1
ATOM 934 C CA . ASN A 1 126 ? 10.919 31.593 6.115 1.00 11.44 155 ASN A CA 1
ATOM 935 C C . ASN A 1 126 ? 12.098 31.594 5.155 1.00 11.68 155 ASN A C 1
ATOM 936 O O . ASN A 1 126 ? 11.934 31.143 4.013 1.00 12.62 155 ASN A O 1
ATOM 941 N N . ASP A 1 127 ? 13.247 32.079 5.593 1.00 11.43 156 ASP A N 1
ATOM 942 C CA . ASP A 1 127 ? 14.453 32.081 4.745 1.00 12.37 156 ASP A CA 1
ATOM 943 C C . ASP A 1 127 ? 14.993 30.646 4.626 1.00 13.94 156 ASP A C 1
ATOM 944 O O . ASP A 1 127 ? 15.215 29.971 5.666 1.00 14.46 156 ASP A O 1
ATOM 949 N N . LEU A 1 128 ? 15.290 30.212 3.407 1.00 12.92 157 LEU A N 1
ATOM 950 C CA . LEU A 1 128 ? 16.093 28.982 3.169 1.00 12.90 157 LEU A CA 1
ATOM 951 C C . LEU A 1 128 ? 17.040 29.295 2.028 1.00 13.55 157 LEU A C 1
ATOM 952 O O . LEU A 1 128 ? 16.708 29.063 0.860 1.00 14.38 157 LEU A O 1
ATOM 957 N N . PRO A 1 129 ? 18.174 29.971 2.299 1.00 15.53 158 PRO A N 1
ATOM 958 C CA . PRO A 1 129 ? 19.112 30.269 1.217 1.00 16.74 158 PRO A CA 1
ATOM 959 C C . PRO A 1 129 ? 19.788 28.999 0.698 1.00 18.66 158 PRO A C 1
ATOM 960 O O . PRO A 1 129 ? 20.440 28.308 1.474 1.00 26.20 158 PRO A O 1
ATOM 964 N N . VAL A 1 130 ? 19.543 28.685 -0.573 1.00 15.87 159 VAL A N 1
ATOM 965 C CA . VAL A 1 130 ? 20.205 27.542 -1.261 1.00 17.79 159 VAL A CA 1
ATOM 966 C C . VAL A 1 130 ? 21.187 28.029 -2.321 1.00 17.83 159 VAL A C 1
ATOM 967 O O . VAL A 1 130 ? 22.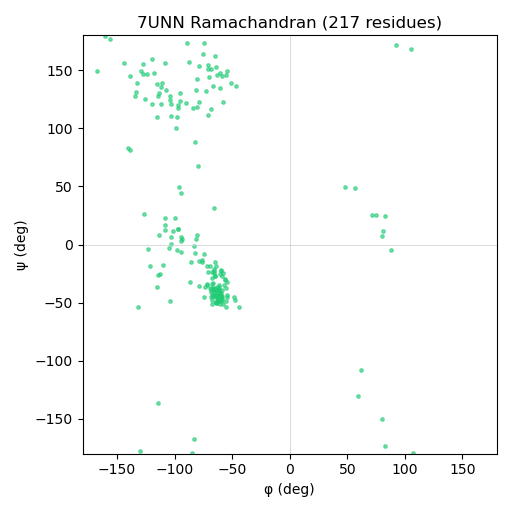019 27.217 -2.758 1.00 21.31 159 VAL A O 1
ATOM 971 N N . ASN A 1 131 ? 21.084 29.273 -2.742 1.00 15.93 160 ASN A N 1
ATOM 972 C CA . ASN A 1 131 ? 21.822 29.739 -3.931 1.00 17.21 160 ASN A CA 1
ATOM 973 C C . ASN A 1 131 ? 23.091 30.511 -3.564 1.00 21.70 160 ASN A C 1
ATOM 974 O O . ASN A 1 131 ? 23.544 31.297 -4.383 1.00 30.61 160 ASN A O 1
ATOM 979 N N . GLY A 1 132 ? 23.643 30.306 -2.379 1.00 17.81 161 GLY A N 1
ATOM 980 C CA . GLY A 1 132 ? 24.974 30.833 -2.064 1.00 17.96 161 GLY A CA 1
ATOM 981 C C . GLY A 1 132 ? 24.980 32.301 -1.693 1.00 16.38 161 GLY A C 1
ATOM 982 O O . GLY A 1 132 ? 23.969 32.807 -1.159 1.00 17.15 161 GLY A O 1
ATOM 983 N N . GLU A 1 133 ? 26.092 32.986 -1.980 1.00 18.82 162 GLU A N 1
ATOM 984 C CA A GLU A 1 133 ? 26.374 34.327 -1.391 0.60 19.36 162 GLU A CA 1
ATOM 985 C CA B GLU A 1 133 ? 26.383 34.330 -1.409 0.40 19.46 162 GLU A CA 1
ATOM 986 C C . GLU A 1 133 ? 25.289 35.336 -1.808 1.00 16.10 162 GLU A C 1
ATOM 987 O O . GLU A 1 133 ? 24.940 36.168 -0.985 1.00 16.36 162 GLU A O 1
ATOM 998 N N . HIS A 1 134 ? 24.824 35.327 -3.056 1.00 15.19 163 HIS A N 1
ATOM 999 C CA . HIS A 1 134 ? 23.824 36.328 -3.475 1.00 14.10 163 HIS A CA 1
ATOM 1000 C C . HIS A 1 134 ? 22.513 36.084 -2.718 1.00 13.12 163 HIS A C 1
ATOM 1001 O O . HIS A 1 134 ? 21.792 37.035 -2.425 1.00 13.95 163 HIS A O 1
ATOM 1008 N N . ALA A 1 135 ? 22.151 34.824 -2.503 1.00 15.05 164 ALA A N 1
ATOM 1009 C CA . ALA A 1 135 ? 20.907 34.479 -1.798 1.00 13.60 164 ALA A CA 1
ATOM 1010 C C . ALA A 1 135 ? 21.009 34.886 -0.328 1.00 13.61 164 ALA A C 1
ATOM 1011 O O . ALA A 1 135 ? 20.032 35.413 0.216 1.00 13.85 164 ALA A O 1
ATOM 1013 N N . LEU A 1 136 ? 22.152 34.673 0.298 1.00 14.99 165 LEU A N 1
ATOM 1014 C CA A LEU A 1 136 ? 22.340 35.126 1.698 0.70 15.22 165 LEU A CA 1
ATOM 1015 C CA B LEU A 1 136 ? 22.401 35.139 1.697 0.30 15.84 165 LEU A CA 1
ATOM 1016 C C . LEU A 1 136 ? 22.287 36.661 1.753 1.00 13.73 165 LEU A C 1
ATOM 1017 O O . LEU A 1 136 ? 21.626 37.185 2.648 1.00 16.29 165 LEU A O 1
ATOM 1026 N N . ALA A 1 137 ? 22.929 37.347 0.825 1.00 13.94 166 ALA A N 1
ATOM 1027 C CA . ALA A 1 137 ? 22.895 38.828 0.810 1.00 14.23 166 ALA A CA 1
ATOM 1028 C C . ALA A 1 137 ? 21.473 39.332 0.580 1.00 13.04 166 ALA A C 1
ATOM 1029 O O . ALA A 1 137 ? 21.051 40.274 1.245 1.00 14.39 166 ALA A O 1
ATOM 1031 N N . ALA A 1 138 ? 20.715 38.665 -0.282 1.00 12.18 167 ALA A N 1
ATOM 1032 C CA . ALA A 1 138 ? 19.328 39.062 -0.546 1.00 12.16 167 ALA A CA 1
ATOM 1033 C C . ALA A 1 138 ? 18.491 38.855 0.727 1.00 10.98 167 ALA A C 1
ATOM 1034 O O . ALA A 1 138 ? 17.641 39.676 1.028 1.00 12.47 167 ALA A O 1
ATOM 1036 N N . ALA A 1 139 ? 18.703 37.747 1.438 1.00 12.49 168 ALA A N 1
ATOM 1037 C CA . ALA A 1 139 ? 17.927 37.465 2.664 1.00 12.10 168 ALA A CA 1
ATOM 1038 C C . ALA A 1 139 ? 18.263 38.523 3.731 1.00 11.45 168 ALA A C 1
ATOM 1039 O O . ALA A 1 139 ? 17.350 38.937 4.490 1.00 12.55 168 ALA A O 1
ATOM 1041 N N . LYS A 1 140 ? 19.518 38.939 3.826 1.00 13.29 169 LYS A N 1
ATOM 1042 C CA A LYS A 1 140 ? 19.912 40.008 4.772 0.60 12.42 169 LYS A CA 1
ATOM 1043 C CA B LYS A 1 140 ? 19.921 40.023 4.768 0.40 12.44 169 LYS A CA 1
ATOM 1044 C C . LYS A 1 140 ? 19.172 41.308 4.398 1.00 12.07 169 LYS A C 1
ATOM 1045 O O . LYS A 1 140 ? 18.658 41.983 5.294 1.00 13.38 169 LYS A O 1
ATOM 1056 N N . ALA A 1 141 ? 19.117 41.635 3.110 1.00 12.05 170 ALA A N 1
ATOM 1057 C CA . ALA A 1 141 ? 18.375 42.810 2.612 1.00 11.35 170 ALA A CA 1
ATOM 1058 C C . ALA A 1 141 ? 16.892 42.673 2.938 1.00 12.66 170 ALA A C 1
ATOM 1059 O O . ALA A 1 141 ? 16.264 43.675 3.325 1.00 12.10 170 ALA A O 1
ATOM 1061 N N . GLY A 1 142 ? 16.327 41.481 2.746 1.00 11.20 171 GLY A N 1
ATOM 1062 C CA . GLY A 1 142 ? 14.915 41.293 3.102 1.00 11.89 171 GLY A CA 1
ATOM 1063 C C . GLY A 1 142 ? 14.653 41.583 4.575 1.00 11.06 171 GLY A C 1
ATOM 1064 O O . GLY A 1 142 ? 13.637 42.207 4.893 1.00 12.35 171 GLY A O 1
ATOM 1065 N N . ARG A 1 143 ? 15.507 41.092 5.458 1.00 11.49 172 ARG A N 1
ATOM 1066 C CA . ARG A 1 143 ? 15.354 41.362 6.903 1.00 11.90 172 ARG A CA 1
ATOM 1067 C C . ARG A 1 143 ? 15.539 42.859 7.159 1.00 11.36 172 ARG A C 1
ATOM 1068 O O . ARG A 1 143 ? 14.770 43.401 7.962 1.00 12.70 172 ARG A O 1
ATOM 1076 N N . ALA A 1 144 ? 16.459 43.547 6.476 1.00 11.83 173 ALA A N 1
ATOM 1077 C CA . ALA A 1 144 ? 16.589 45.000 6.653 1.00 12.28 173 ALA A CA 1
ATOM 1078 C C . ALA A 1 144 ? 15.288 45.696 6.211 1.00 12.27 173 ALA A C 1
ATOM 1079 O O . ALA A 1 144 ? 14.836 46.648 6.885 1.00 13.51 173 ALA A O 1
ATOM 1081 N N . ALA A 1 145 ? 14.633 45.229 5.143 1.00 12.22 174 ALA A N 1
ATOM 1082 C CA . ALA A 1 145 ? 13.341 45.826 4.727 1.00 12.68 174 ALA A CA 1
ATOM 1083 C C . ALA A 1 145 ? 12.275 45.516 5.784 1.00 11.39 174 ALA A C 1
ATOM 1084 O O . ALA A 1 145 ? 11.466 46.398 6.108 1.00 12.25 174 ALA A O 1
ATOM 1086 N N . ALA A 1 146 ? 12.249 44.287 6.275 1.00 12.02 175 ALA A N 1
ATOM 1087 C CA . ALA A 1 146 ? 11.247 43.847 7.277 1.00 12.66 175 ALA A CA 1
ATOM 1088 C C . ALA A 1 146 ? 11.378 44.677 8.570 1.00 12.77 175 ALA A C 1
ATOM 1089 O O . ALA A 1 146 ? 10.351 44.976 9.177 1.00 13.69 175 ALA A O 1
ATOM 1091 N N . ALA A 1 147 ? 12.587 45.072 8.960 1.00 12.33 176 ALA A N 1
ATOM 1092 C CA . ALA A 1 147 ? 12.809 45.870 10.188 1.00 13.52 176 ALA A CA 1
ATOM 1093 C C . ALA A 1 147 ? 12.021 47.183 10.088 1.00 13.46 176 ALA A C 1
ATOM 1094 O O . ALA A 1 147 ? 11.706 47.772 11.132 1.00 14.62 176 ALA A O 1
ATOM 1096 N N . GLN A 1 148 ? 11.778 47.667 8.870 1.00 12.85 177 GLN A N 1
ATOM 1097 C CA . GLN A 1 148 ? 11.059 48.946 8.625 1.00 14.00 177 GLN A CA 1
ATOM 1098 C C . GLN A 1 148 ? 9.661 48.663 8.067 1.00 14.95 177 GLN A C 1
ATOM 1099 O O . GLN A 1 148 ? 9.035 49.584 7.562 1.00 16.03 177 GLN A O 1
ATOM 1105 N N . GLY A 1 149 ? 9.174 47.439 8.209 1.00 14.61 178 GLY A N 1
ATOM 1106 C CA . GLY A 1 149 ? 7.782 47.118 7.873 1.00 14.06 178 GLY A CA 1
ATOM 1107 C C . GLY A 1 149 ? 7.504 47.028 6.391 1.00 13.61 178 GLY A C 1
ATOM 1108 O O . GLY A 1 149 ? 6.331 47.136 6.020 1.00 14.62 178 GLY A O 1
ATOM 1109 N N . LYS A 1 150 ? 8.517 46.719 5.587 1.00 12.74 179 LYS A N 1
ATOM 1110 C CA . LYS A 1 150 ? 8.369 46.740 4.121 1.00 12.69 179 LYS A CA 1
ATOM 1111 C C . LYS A 1 150 ? 8.813 45.402 3.512 1.00 12.53 179 LYS A C 1
ATOM 1112 O O . LYS A 1 150 ? 9.194 45.359 2.322 1.00 11.47 179 LYS A O 1
ATOM 1118 N N . PHE A 1 151 ? 8.744 44.307 4.270 1.00 11.95 180 PHE A N 1
ATOM 1119 C CA . PHE A 1 151 ? 9.180 43.007 3.727 1.00 12.60 180 PHE A CA 1
ATOM 1120 C C . PHE A 1 151 ? 8.384 42.658 2.471 1.00 12.71 180 PHE A C 1
ATOM 1121 O O . PHE A 1 151 ? 8.973 42.271 1.465 1.00 12.99 180 PHE A O 1
ATOM 1129 N N . ASP A 1 152 ? 7.059 42.719 2.533 1.00 12.90 181 ASP A N 1
ATOM 1130 C CA A ASP A 1 152 ? 6.208 42.268 1.415 0.70 13.73 181 ASP A CA 1
ATOM 1131 C CA B ASP A 1 152 ? 6.254 42.211 1.396 0.30 14.28 181 ASP A CA 1
ATOM 1132 C C . ASP A 1 152 ? 6.511 43.098 0.168 1.00 13.84 181 ASP A C 1
ATOM 1133 O O . ASP A 1 152 ? 6.588 42.541 -0.934 1.00 14.77 181 ASP A O 1
ATOM 1142 N N . GLU A 1 153 ? 6.631 44.405 0.349 1.00 13.89 182 GLU A N 1
ATOM 1143 C CA . GLU A 1 153 ? 6.879 45.320 -0.777 1.00 14.33 182 GLU A CA 1
ATOM 1144 C C . GLU A 1 153 ? 8.283 45.072 -1.352 1.00 13.11 182 GLU A C 1
ATOM 1145 O O . GLU A 1 153 ? 8.456 45.119 -2.574 1.00 14.54 182 GLU A O 1
ATOM 1151 N N . PHE A 1 154 ? 9.257 44.793 -0.508 1.00 12.02 183 PHE A N 1
ATOM 1152 C CA . PHE A 1 154 ? 10.632 44.464 -0.951 1.00 12.69 183 PHE A CA 1
ATOM 1153 C C . PHE A 1 154 ? 10.599 43.152 -1.752 1.00 12.52 183 PHE A C 1
ATOM 1154 O O . PHE A 1 154 ? 11.206 43.045 -2.827 1.00 12.31 183 PHE A O 1
ATOM 1162 N N . ARG A 1 155 ? 9.967 42.130 -1.186 1.00 12.20 184 ARG A N 1
ATOM 1163 C CA . ARG A 1 155 ? 9.864 40.806 -1.833 1.00 11.26 184 ARG A CA 1
ATOM 1164 C C . ARG A 1 155 ? 9.241 40.957 -3.233 1.00 11.05 184 ARG A C 1
ATOM 1165 O O . ARG A 1 155 ? 9.758 40.387 -4.208 1.00 12.20 184 ARG A O 1
ATOM 1173 N N . LYS A 1 156 ? 8.139 41.681 -3.327 1.00 12.40 185 LYS A N 1
ATOM 1174 C CA . LYS A 1 156 ? 7.463 41.887 -4.634 1.00 14.03 185 LYS A CA 1
ATOM 1175 C C . LYS A 1 156 ? 8.364 42.644 -5.599 1.00 13.38 185 LYS A C 1
ATOM 1176 O O . LYS A 1 156 ? 8.436 42.257 -6.773 1.00 15.34 185 LYS A O 1
ATOM 1182 N N . ALA A 1 157 ? 9.033 43.691 -5.151 1.00 12.11 186 ALA A N 1
ATOM 1183 C CA . ALA A 1 157 ? 9.903 44.471 -6.062 1.00 12.87 186 ALA A CA 1
ATOM 1184 C C . ALA A 1 157 ? 11.024 43.565 -6.576 1.00 14.98 186 ALA A C 1
ATOM 1185 O O . ALA A 1 157 ? 11.324 43.575 -7.780 1.00 14.03 186 ALA A O 1
ATOM 1187 N N . LEU A 1 158 ? 11.675 42.833 -5.683 1.00 11.76 187 LEU A N 1
ATOM 1188 C CA . LEU A 1 158 ? 12.790 41.968 -6.094 1.00 10.84 187 LEU A CA 1
ATOM 1189 C C . LEU A 1 158 ? 12.296 40.887 -7.055 1.00 11.12 187 LEU A C 1
ATOM 1190 O O . LEU A 1 158 ? 12.858 40.704 -8.136 1.00 12.68 187 LEU A O 1
ATOM 1195 N N . PHE A 1 159 ? 11.243 40.184 -6.704 1.00 11.68 188 PHE A N 1
ATOM 1196 C CA . PHE A 1 159 ? 10.820 39.044 -7.542 1.00 12.23 188 PHE A CA 1
ATOM 1197 C C . PHE A 1 159 ? 10.219 39.550 -8.848 1.00 11.84 188 PHE A C 1
ATOM 1198 O O . PHE A 1 159 ? 10.387 38.880 -9.893 1.00 12.55 188 PHE A O 1
ATOM 1206 N N . GLU A 1 160 ? 9.527 40.686 -8.857 1.00 12.88 189 GLU A N 1
ATOM 1207 C CA A GLU A 1 160 ? 9.006 41.216 -10.135 0.60 13.62 189 GLU A CA 1
ATOM 1208 C CA B GLU A 1 160 ? 8.999 41.199 -10.144 0.40 13.54 189 GLU A CA 1
ATOM 1209 C C . GLU A 1 160 ? 10.180 41.537 -11.065 1.00 12.61 189 GLU A C 1
ATOM 1210 O O . GLU A 1 160 ? 10.056 41.297 -12.289 1.00 14.27 189 GLU A O 1
ATOM 1221 N N . ALA A 1 161 ? 11.306 42.005 -10.516 1.00 13.22 190 ALA A N 1
ATOM 1222 C CA . ALA A 1 161 ? 12.515 42.261 -11.334 1.00 13.02 190 ALA A CA 1
ATOM 1223 C C . ALA A 1 161 ? 13.096 40.962 -11.903 1.00 13.42 190 ALA A C 1
ATOM 1224 O O . ALA A 1 161 ? 13.891 41.050 -12.843 1.00 14.32 190 ALA A O 1
ATOM 1226 N N . SER A 1 162 ? 12.779 39.820 -11.299 1.00 12.13 191 SER A N 1
ATOM 1227 C CA . SER A 1 162 ? 13.225 38.490 -11.777 1.00 12.71 191 SER A CA 1
ATOM 1228 C C . SER A 1 162 ? 12.171 37.820 -12.678 1.00 12.35 191 SER A C 1
ATOM 1229 O O . SER A 1 162 ? 12.359 36.651 -12.994 1.00 14.07 191 SER A O 1
ATOM 1232 N N . ARG A 1 163 ? 11.080 38.494 -13.053 1.00 12.23 192 ARG A N 1
ATOM 1233 C CA . ARG A 1 163 ? 9.944 37.805 -13.720 1.00 14.12 192 ARG A CA 1
ATOM 1234 C C . ARG A 1 163 ? 10.374 37.161 -15.048 1.00 14.16 192 ARG A C 1
ATOM 1235 O O . ARG A 1 163 ? 9.695 36.167 -15.459 1.00 15.95 192 ARG A O 1
ATOM 1243 N N . ASN A 1 164 ? 11.425 37.662 -15.707 1.00 14.20 193 ASN A N 1
ATOM 1244 C CA . ASN A 1 164 ? 11.836 37.102 -17.033 1.00 13.53 193 ASN A CA 1
ATOM 1245 C C . ASN A 1 164 ? 13.131 36.314 -16.938 1.00 14.20 193 ASN A C 1
ATOM 1246 O O . ASN A 1 164 ? 13.655 35.957 -17.976 1.00 16.26 193 ASN A O 1
ATOM 1251 N N . VAL A 1 165 ? 13.574 36.007 -15.723 1.00 13.90 194 VAL A N 1
ATOM 1252 C CA . VAL A 1 165 ? 14.907 35.381 -15.526 1.00 14.09 194 VAL A CA 1
ATOM 1253 C C . VAL A 1 165 ? 14.715 33.891 -15.237 1.00 15.24 194 VAL A C 1
ATOM 1254 O O . VAL A 1 165 ? 14.115 33.517 -14.201 1.00 14.99 194 VAL A O 1
ATOM 1258 N N . SER A 1 166 ? 15.290 33.044 -16.071 1.00 13.64 195 SER A N 1
ATOM 1259 C CA . SER A 1 166 ? 15.139 31.574 -15.918 1.00 13.76 195 SER A CA 1
ATOM 1260 C C . SER A 1 166 ? 16.177 31.011 -14.949 1.00 15.71 195 SER A C 1
ATOM 1261 O O . SER A 1 166 ? 15.991 29.887 -14.458 1.00 20.13 195 SER A O 1
ATOM 1264 N N . GLY A 1 167 ? 17.203 31.771 -14.634 1.00 16.90 196 GLY A N 1
ATOM 1265 C CA . GLY A 1 167 ? 18.270 31.352 -13.714 1.00 17.51 196 GLY A CA 1
ATOM 1266 C C . GLY A 1 167 ? 18.267 32.193 -12.469 1.00 14.39 196 GLY A C 1
ATOM 1267 O O . GLY A 1 167 ? 17.190 32.539 -11.943 1.00 17.72 196 GLY A O 1
ATOM 1268 N N . HIS A 1 168 ? 19.437 32.600 -12.051 1.00 14.57 197 HIS A N 1
ATOM 1269 C CA . HIS A 1 168 ? 19.621 33.436 -10.856 1.00 14.05 197 HIS A CA 1
ATOM 1270 C C . HIS A 1 168 ? 19.997 34.834 -11.313 1.00 14.43 197 HIS A C 1
ATOM 1271 O O . HIS A 1 168 ? 20.889 35.005 -12.153 1.00 16.35 197 HIS A O 1
ATOM 1278 N N . PRO A 1 169 ? 19.346 35.877 -10.755 1.00 13.85 198 PRO A N 1
ATOM 1279 C CA . PRO A 1 169 ? 19.663 37.234 -11.170 1.00 14.01 198 PRO A CA 1
ATOM 1280 C C . PRO A 1 169 ? 21.020 37.762 -10.702 1.00 15.15 198 PRO A C 1
ATOM 1281 O O . PRO A 1 169 ? 21.487 38.719 -11.282 1.00 17.87 198 PRO A O 1
ATOM 1285 N N . ASN A 1 170 ? 21.617 37.137 -9.691 1.00 13.85 199 ASN A N 1
ATOM 1286 C CA . ASN A 1 170 ? 22.906 37.575 -9.111 1.00 15.38 199 ASN A CA 1
ATOM 1287 C C . ASN A 1 170 ? 22.768 39.028 -8.647 1.00 14.81 199 ASN A C 1
ATOM 1288 O O . ASN A 1 170 ? 23.587 39.881 -8.999 1.00 16.33 199 ASN A O 1
ATOM 1293 N N . ASN A 1 171 ? 21.704 39.296 -7.910 1.00 13.79 200 ASN A N 1
ATOM 1294 C CA . ASN A 1 171 ? 21.492 40.632 -7.334 1.00 13.23 200 ASN A CA 1
ATOM 1295 C C . ASN A 1 171 ? 22.607 40.951 -6.345 1.00 14.17 200 ASN A C 1
ATOM 1296 O O . ASN A 1 171 ? 23.064 40.065 -5.596 1.00 16.48 200 ASN A O 1
ATOM 1301 N N . THR A 1 172 ? 22.982 42.224 -6.293 1.00 13.37 201 THR A N 1
ATOM 1302 C CA . THR A 1 172 ? 23.938 42.737 -5.296 1.00 15.54 201 THR A CA 1
ATOM 1303 C C . THR A 1 172 ? 23.381 43.986 -4.619 1.00 12.94 201 THR A C 1
ATOM 1304 O O . THR A 1 172 ? 22.220 44.337 -4.825 1.00 13.08 201 THR A O 1
ATOM 1308 N N . LEU A 1 173 ? 24.166 44.580 -3.730 1.00 14.59 202 LEU A N 1
ATOM 1309 C CA . LEU A 1 173 ? 23.675 45.666 -2.853 1.00 14.83 202 LEU A CA 1
ATOM 1310 C C . LEU A 1 173 ? 22.902 46.738 -3.619 1.00 14.67 202 LEU A C 1
ATOM 1311 O O . LEU A 1 173 ? 21.820 47.166 -3.137 1.00 14.69 202 LEU A O 1
ATOM 1316 N N . LYS A 1 174 ? 23.420 47.227 -4.730 1.00 14.10 203 LYS A N 1
ATOM 1317 C CA A LYS A 1 174 ? 22.734 48.335 -5.435 0.60 14.38 203 LYS A CA 1
ATOM 1318 C CA B LYS A 1 174 ? 22.746 48.327 -5.466 0.40 14.52 203 LYS A CA 1
ATOM 1319 C C . LYS A 1 174 ? 21.356 47.875 -5.929 1.00 12.41 203 LYS A C 1
ATOM 1320 O O . LYS A 1 174 ? 20.414 48.724 -5.955 1.00 13.16 203 LYS A O 1
ATOM 1331 N N . ASP A 1 175 ? 21.214 46.615 -6.323 1.00 13.00 204 ASP A N 1
ATOM 1332 C CA . ASP A 1 175 ? 19.885 46.081 -6.700 1.00 12.24 204 ASP A CA 1
ATOM 1333 C C . ASP A 1 175 ? 18.979 46.117 -5.465 1.00 12.11 204 ASP A C 1
ATOM 1334 O O . ASP A 1 175 ? 17.858 46.591 -5.539 1.00 12.40 204 ASP A O 1
ATOM 1339 N N . PHE A 1 176 ? 19.455 45.598 -4.345 1.00 12.49 205 PHE A N 1
ATOM 1340 C CA . PHE A 1 176 ? 18.634 45.544 -3.116 1.00 12.26 205 PHE A CA 1
ATOM 1341 C C . PHE A 1 176 ? 18.214 46.966 -2.699 1.00 11.94 205 PHE A C 1
ATOM 1342 O O . PHE A 1 176 ? 17.096 47.176 -2.213 1.00 12.24 205 PHE A O 1
ATOM 1350 N N . GLU A 1 177 ? 19.125 47.938 -2.788 1.00 12.78 206 GLU A N 1
ATOM 1351 C CA . GLU A 1 177 ? 18.812 49.342 -2.464 1.00 12.57 206 GLU A CA 1
ATOM 1352 C C . GLU A 1 177 ? 17.699 49.864 -3.373 1.00 12.46 206 GLU A C 1
ATOM 1353 O O . GLU A 1 177 ? 16.806 50.576 -2.888 1.00 13.54 206 GLU A O 1
ATOM 1359 N N . ARG A 1 178 ? 17.768 49.581 -4.664 1.00 13.87 207 ARG A N 1
ATOM 1360 C CA . ARG A 1 178 ? 16.691 49.963 -5.608 1.00 12.85 207 ARG A CA 1
ATOM 1361 C C . ARG A 1 178 ? 15.379 49.328 -5.155 1.00 13.02 207 ARG A C 1
ATOM 1362 O O . ARG A 1 178 ? 14.360 50.012 -5.092 1.00 13.65 207 ARG A O 1
ATOM 1370 N N . PHE A 1 179 ? 15.378 48.030 -4.842 1.00 12.23 208 PHE A N 1
ATOM 1371 C CA . PHE A 1 179 ? 14.115 47.366 -4.431 1.00 12.27 208 PHE A CA 1
ATOM 1372 C C . PHE A 1 179 ? 13.589 48.027 -3.152 1.00 12.37 208 PHE A C 1
ATOM 1373 O O . PHE A 1 179 ? 12.379 48.185 -3.030 1.00 13.00 208 PHE A O 1
ATOM 1381 N N . ALA A 1 180 ? 14.483 48.389 -2.223 1.00 12.74 209 ALA A N 1
ATOM 1382 C CA . ALA A 1 180 ? 14.093 49.042 -0.949 1.00 12.81 209 ALA A CA 1
ATOM 1383 C C . ALA A 1 180 ? 13.485 50.418 -1.227 1.00 12.95 209 ALA A C 1
ATOM 1384 O O . ALA A 1 180 ? 12.439 50.716 -0.632 1.00 14.39 209 ALA A O 1
ATOM 1386 N N . ARG A 1 181 ? 14.085 51.202 -2.127 1.00 13.83 210 ARG A N 1
ATOM 1387 C CA . ARG A 1 181 ? 13.492 52.503 -2.498 1.00 15.29 210 ARG A CA 1
ATOM 1388 C C . ARG A 1 181 ? 12.113 52.262 -3.128 1.00 14.57 210 ARG A C 1
ATOM 1389 O O . ARG A 1 181 ? 11.137 52.969 -2.811 1.00 17.41 210 ARG A O 1
ATOM 1397 N N . ASN A 1 182 ? 12.014 51.314 -4.039 1.00 14.99 211 ASN A N 1
ATOM 1398 C CA A ASN A 1 182 ?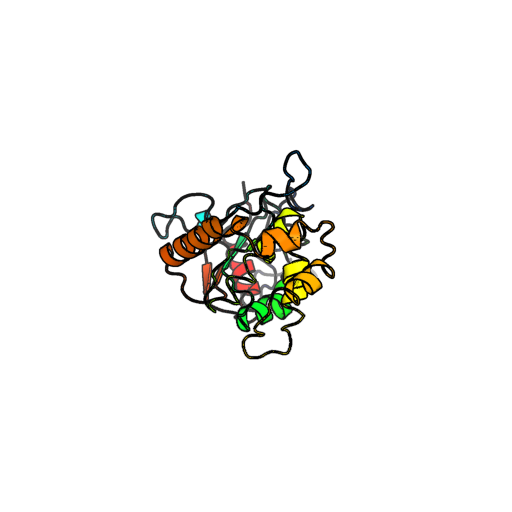 10.748 50.985 -4.740 0.60 16.21 211 ASN A CA 1
ATOM 1399 C CA B ASN A 1 182 ? 10.729 51.087 -4.740 0.40 15.92 211 ASN A CA 1
ATOM 1400 C C . ASN A 1 182 ? 9.681 50.612 -3.717 1.00 14.78 211 ASN A C 1
ATOM 1401 O O . ASN A 1 182 ? 8.513 50.949 -3.904 1.00 18.11 211 ASN A O 1
ATOM 1410 N N . ALA A 1 183 ? 10.106 49.902 -2.686 1.00 13.60 212 ALA A N 1
ATOM 1411 C CA . ALA A 1 183 ? 9.247 49.356 -1.614 1.00 15.34 212 ALA A CA 1
ATOM 1412 C C . ALA A 1 183 ? 8.824 50.452 -0.642 1.00 15.31 212 ALA A C 1
ATOM 1413 O O . ALA A 1 183 ? 7.933 50.181 0.180 1.00 17.73 212 ALA A O 1
ATOM 1415 N N . GLY A 1 184 ? 9.446 51.631 -0.674 1.00 14.81 213 GLY A N 1
ATOM 1416 C CA . GLY A 1 184 ? 9.104 52.722 0.254 1.00 17.39 213 GLY A CA 1
ATOM 1417 C C . GLY A 1 184 ? 9.789 52.586 1.604 1.00 15.67 213 GLY A C 1
ATOM 1418 O O . GLY A 1 184 ? 9.267 53.152 2.584 1.00 17.46 213 GLY A O 1
ATOM 1419 N N . VAL A 1 185 ? 10.920 51.887 1.669 1.00 15.49 214 VAL A N 1
ATOM 1420 C CA . VAL A 1 185 ? 11.759 51.860 2.909 1.00 14.91 214 VAL A CA 1
ATOM 1421 C C . VAL A 1 185 ? 12.156 53.298 3.269 1.00 16.49 214 VAL A C 1
ATOM 1422 O O . VAL A 1 185 ? 12.787 53.962 2.439 1.00 19.88 214 VAL A O 1
ATOM 1426 N N . LYS A 1 186 ? 11.826 53.758 4.484 1.00 18.40 215 LYS A N 1
ATOM 1427 C CA A LYS A 1 186 ? 11.936 55.217 4.758 0.60 21.01 215 LYS A CA 1
ATOM 1428 C CA B LYS A 1 186 ? 11.903 55.187 4.911 0.40 20.24 215 LYS A CA 1
ATOM 1429 C C . LYS A 1 186 ? 13.348 55.586 5.227 1.00 18.18 215 LYS A C 1
ATOM 1430 O O . LYS A 1 186 ? 13.767 56.724 4.896 1.00 21.58 215 LYS A O 1
ATOM 1441 N N . ASP A 1 187 ? 14.054 54.701 5.914 1.00 16.75 216 ASP A N 1
ATOM 1442 C CA . ASP A 1 187 ? 15.401 54.998 6.466 1.00 16.68 216 ASP A CA 1
ATOM 1443 C C . ASP A 1 187 ? 16.391 54.210 5.621 1.00 15.37 216 ASP A C 1
ATOM 1444 O O . ASP A 1 187 ? 16.739 53.071 5.969 1.00 15.28 216 ASP A O 1
ATOM 1457 N N . GLU A 1 189 ? 19.592 54.852 5.156 1.00 14.58 218 GLU A N 1
ATOM 1458 C CA A GLU A 1 189 ? 20.897 54.699 5.837 0.60 15.76 218 GLU A CA 1
ATOM 1459 C CA B GLU A 1 189 ? 20.901 54.705 5.850 0.40 16.33 218 GLU A CA 1
ATOM 1460 C C . GLU A 1 189 ? 20.856 53.412 6.681 1.00 16.21 218 GLU A C 1
ATOM 1461 O O . GLU A 1 189 ? 21.811 52.596 6.590 1.00 16.72 218 GLU A O 1
ATOM 1472 N N . ARG A 1 190 ? 19.799 53.225 7.466 1.00 15.95 219 ARG A N 1
ATOM 1473 C CA . ARG A 1 190 ? 19.682 51.989 8.281 1.00 14.62 219 ARG A CA 1
ATOM 1474 C C . ARG A 1 190 ? 19.594 50.764 7.348 1.00 14.59 219 ARG A C 1
ATOM 1475 O O . ARG A 1 190 ? 20.239 49.723 7.623 1.00 15.08 219 ARG A O 1
ATOM 1483 N N . PHE A 1 191 ? 18.775 50.856 6.306 1.00 13.54 220 PHE A N 1
ATOM 1484 C CA . PHE A 1 191 ? 18.602 49.731 5.359 1.00 13.42 220 PHE A CA 1
ATOM 1485 C C . PHE A 1 191 ? 19.980 49.319 4.803 1.00 11.88 220 PHE A C 1
ATOM 1486 O O . PHE A 1 191 ? 20.334 48.129 4.840 1.00 14.37 220 PHE A O 1
ATOM 1494 N N . SER A 1 192 ? 20.737 50.272 4.244 1.00 13.97 221 SER A N 1
ATOM 1495 C CA . SER A 1 192 ? 22.016 49.952 3.581 1.00 14.86 221 SER A CA 1
ATOM 1496 C C . SER A 1 192 ? 23.011 49.380 4.603 1.00 14.81 221 SER A C 1
ATOM 1497 O O . SER A 1 192 ? 23.785 48.515 4.250 1.00 16.34 221 SER A O 1
ATOM 1500 N N . ARG A 1 193 ? 23.009 49.876 5.834 1.00 15.04 222 ARG A N 1
ATOM 1501 C CA . ARG A 1 193 ? 23.934 49.378 6.880 1.00 16.38 222 ARG A CA 1
ATOM 1502 C C . ARG A 1 193 ? 23.548 47.935 7.227 1.00 15.72 222 ARG A C 1
ATOM 1503 O O . ARG A 1 193 ? 24.419 47.050 7.179 1.00 17.06 222 ARG A O 1
ATOM 1511 N N . GLU A 1 194 ? 22.273 47.693 7.525 1.00 14.70 223 GLU A N 1
ATOM 1512 C CA . GLU A 1 194 ? 21.830 46.346 7.957 1.00 14.48 223 GLU A CA 1
ATOM 1513 C C . GLU A 1 194 ? 21.857 45.347 6.800 1.00 14.27 223 GLU A C 1
ATOM 1514 O O . GLU A 1 194 ? 21.937 44.132 7.062 1.00 16.38 223 GLU A O 1
ATOM 1520 N N . ALA A 1 195 ? 21.780 45.812 5.562 1.00 14.29 224 ALA A N 1
ATOM 1521 C CA . ALA A 1 195 ? 21.879 44.906 4.399 1.00 15.18 224 ALA A CA 1
ATOM 1522 C C . ALA A 1 195 ? 23.302 44.367 4.284 1.00 17.37 224 ALA A C 1
ATOM 1523 O O . ALA A 1 195 ? 23.483 43.331 3.647 1.00 19.40 224 ALA A O 1
ATOM 1525 N N . GLN A 1 196 ? 24.271 45.014 4.918 1.00 18.76 225 GLN A N 1
ATOM 1526 C CA . GLN A 1 196 ? 25.693 44.658 4.701 1.00 19.33 225 GLN A CA 1
ATOM 1527 C C . GLN A 1 196 ? 26.337 44.112 5.967 1.00 17.98 225 GLN A C 1
ATOM 1528 O O . GLN A 1 196 ? 27.239 43.259 5.867 1.00 23.05 225 GLN A O 1
ATOM 1534 N N . ASP A 1 197 ? 25.983 44.642 7.122 1.00 19.05 226 ASP A N 1
ATOM 1535 C CA . ASP A 1 197 ? 26.765 44.355 8.353 1.00 21.39 226 ASP A CA 1
ATOM 1536 C C . ASP A 1 197 ? 26.313 43.021 8.968 1.00 18.53 226 ASP A C 1
ATOM 1537 O O . ASP A 1 197 ? 25.572 42.278 8.339 1.00 20.73 226 ASP A O 1
ATOM 1542 N N . SER A 1 198 ? 26.733 42.751 10.201 1.00 20.43 227 SER A N 1
ATOM 1543 C CA . SER A 1 198 ? 26.525 41.448 10.872 1.00 19.72 227 SER A CA 1
ATOM 1544 C C . SER A 1 198 ? 25.144 41.324 11.525 1.00 18.27 227 SER A C 1
ATOM 1545 O O . SER A 1 198 ? 24.861 40.208 11.995 1.00 21.67 227 SER A O 1
ATOM 1548 N N . THR A 1 199 ? 24.284 42.352 11.473 1.00 17.60 228 THR A N 1
ATOM 1549 C CA . THR A 1 199 ? 22.979 42.411 12.195 1.00 18.14 228 THR A CA 1
ATOM 1550 C C . THR A 1 199 ? 22.239 41.076 12.069 1.00 16.38 228 THR A C 1
ATOM 1551 O O . THR A 1 199 ? 21.827 40.536 13.110 1.00 18.58 228 THR A O 1
ATOM 1555 N N . TYR A 1 200 ? 22.034 40.585 10.841 1.00 16.41 229 TYR A N 1
ATOM 1556 C CA . TYR A 1 200 ? 21.150 39.423 10.582 1.00 15.52 229 TYR A CA 1
ATOM 1557 C C . TYR A 1 200 ? 21.938 38.129 10.336 1.00 15.67 229 TYR A C 1
ATOM 1558 O O . TYR A 1 200 ? 21.308 37.128 9.999 1.00 16.25 229 TYR A O 1
ATOM 1567 N N . ASP A 1 201 ? 23.259 38.113 10.504 1.00 16.88 230 ASP A N 1
ATOM 1568 C CA . ASP A 1 201 ? 24.059 36.889 10.204 1.00 18.22 230 A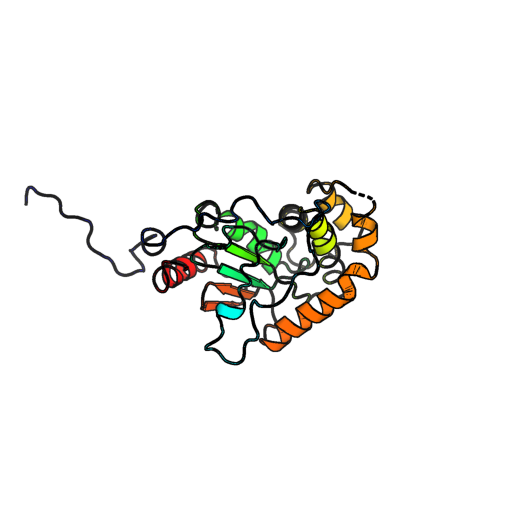SP A CA 1
ATOM 1569 C C . ASP A 1 201 ? 23.577 35.717 11.077 1.00 19.02 230 ASP A C 1
ATOM 1570 O O . ASP A 1 201 ? 23.374 34.616 10.546 1.00 18.45 230 ASP A O 1
ATOM 1575 N N . GLU A 1 202 ? 23.426 35.925 12.384 1.00 18.71 231 GLU A N 1
ATOM 1576 C CA . GLU A 1 202 ? 23.033 34.850 13.340 1.00 18.62 231 GLU A CA 1
ATOM 1577 C C . GLU A 1 202 ? 21.669 34.289 12.951 1.00 15.98 231 GLU A C 1
ATOM 1578 O O . GLU A 1 202 ? 21.514 33.070 12.897 1.00 17.60 231 GLU A O 1
ATOM 1584 N N . VAL A 1 203 ? 20.688 35.139 12.753 1.00 16.11 232 VAL A N 1
ATOM 1585 C CA . VAL A 1 203 ? 19.324 34.637 12.513 1.00 16.34 232 VAL A CA 1
ATOM 1586 C C . V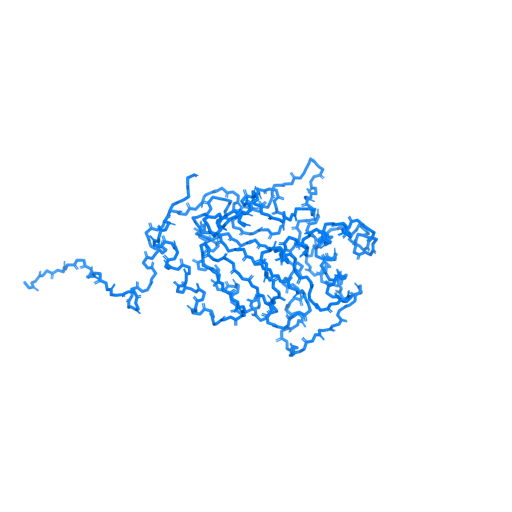AL A 1 203 ? 19.295 33.895 11.172 1.00 14.90 232 VAL A C 1
ATOM 1587 O O . VAL A 1 203 ? 18.588 32.879 11.070 1.00 14.99 232 VAL A O 1
ATOM 1591 N N . LEU A 1 204 ? 20.082 34.303 10.191 1.00 14.93 233 LEU A N 1
ATOM 1592 C CA . LEU A 1 204 ? 20.033 33.593 8.887 1.00 15.02 233 LEU A CA 1
ATOM 1593 C C . LEU A 1 204 ? 20.630 32.198 9.055 1.00 16.31 233 LEU A C 1
ATOM 1594 O O . LEU A 1 204 ? 20.122 31.227 8.481 1.00 17.78 233 LEU A O 1
ATOM 1599 N N . THR A 1 205 ? 21.669 32.068 9.849 1.00 17.74 234 THR A N 1
ATOM 1600 C CA . THR A 1 205 ? 22.234 30.736 10.148 1.00 17.60 234 THR A CA 1
ATOM 1601 C C . THR A 1 205 ? 21.175 29.897 10.860 1.00 16.08 234 THR A C 1
ATOM 1602 O O . THR A 1 205 ? 20.978 28.708 10.498 1.00 17.83 234 THR A O 1
ATOM 1606 N N . LYS A 1 206 ? 20.547 30.471 11.887 1.00 16.06 235 LYS A N 1
ATOM 1607 C CA . LYS A 1 206 ? 19.527 29.728 12.664 1.00 15.61 235 LYS A CA 1
ATOM 1608 C C . LYS A 1 206 ? 18.353 29.340 11.757 1.00 13.55 235 LYS A C 1
ATOM 1609 O O . LYS A 1 206 ? 17.827 28.193 11.905 1.00 14.52 235 LYS A O 1
ATOM 1615 N N . ALA A 1 207 ? 17.912 30.216 10.857 1.00 14.97 236 ALA A N 1
ATOM 1616 C CA . ALA A 1 207 ? 16.765 29.907 9.975 1.00 14.93 236 ALA A CA 1
ATOM 1617 C C . ALA A 1 207 ? 17.123 28.719 9.085 1.00 14.61 236 ALA A C 1
ATOM 1618 O O . ALA A 1 207 ? 16.306 27.808 8.906 1.00 15.03 236 ALA A O 1
ATOM 1620 N N . ALA A 1 208 ? 18.325 28.734 8.527 1.00 16.00 237 ALA A N 1
ATOM 1621 C CA . ALA A 1 208 ? 18.771 27.644 7.643 1.00 16.46 237 ALA A CA 1
ATOM 1622 C C . ALA A 1 208 ? 18.864 26.341 8.433 1.00 16.36 237 ALA A C 1
ATOM 1623 O O . ALA A 1 208 ? 18.411 25.316 7.921 1.00 19.63 237 ALA A O 1
ATOM 1625 N N . ASP A 1 209 ? 19.443 26.379 9.627 1.00 16.56 238 ASP A N 1
ATOM 1626 C CA . ASP A 1 209 ? 19.596 25.162 10.471 1.00 19.11 238 ASP A CA 1
ATOM 1627 C C . ASP A 1 209 ? 18.217 24.584 10.830 1.00 16.80 238 ASP A C 1
ATOM 1628 O O . ASP A 1 209 ? 18.038 23.353 10.811 1.00 18.78 238 ASP A O 1
ATOM 1633 N N . TYR A 1 210 ? 17.245 25.452 11.114 1.00 14.33 239 TYR A N 1
ATOM 1634 C CA . TYR A 1 210 ? 15.862 25.060 11.432 1.00 15.69 239 TYR A CA 1
ATOM 1635 C C . TYR A 1 210 ? 15.265 24.358 10.220 1.00 15.99 239 TYR A C 1
ATOM 1636 O O . TYR A 1 210 ? 14.685 23.254 10.375 1.00 15.87 239 TYR A O 1
ATOM 1645 N N . ALA A 1 211 ? 15.393 24.937 9.025 1.00 16.33 240 ALA A N 1
ATOM 1646 C CA . ALA A 1 211 ? 14.790 24.326 7.817 1.00 15.56 240 ALA A CA 1
ATOM 1647 C C . ALA A 1 211 ? 15.456 22.973 7.549 1.00 16.71 240 ALA A C 1
ATOM 1648 O O . ALA A 1 211 ? 14.753 21.987 7.287 1.00 18.74 240 ALA A O 1
ATOM 1650 N N . HIS A 1 212 ? 16.777 22.913 7.659 1.00 19.18 241 HIS A N 1
ATOM 1651 C CA . HIS A 1 212 ? 17.547 21.665 7.440 1.00 21.32 241 HIS A CA 1
ATOM 1652 C C . HIS A 1 212 ? 17.119 20.603 8.449 1.00 22.26 241 HIS A C 1
ATOM 1653 O O . HIS A 1 212 ? 17.045 19.433 8.060 1.00 22.83 241 HIS A O 1
ATOM 1660 N N . GLY A 1 213 ? 16.815 21.000 9.682 1.00 21.55 242 GLY A N 1
ATOM 1661 C CA . GLY A 1 213 ? 16.351 20.054 10.716 1.00 22.77 242 GLY A CA 1
ATOM 1662 C C . GLY A 1 213 ? 15.007 19.416 10.384 1.00 19.47 242 GLY A C 1
ATOM 1663 O O . GLY A 1 213 ? 14.737 18.313 10.859 1.00 24.25 242 GLY A O 1
ATOM 1664 N N . LEU A 1 214 ? 14.175 20.091 9.601 1.00 18.36 243 LEU A N 1
ATOM 1665 C CA . LEU A 1 214 ? 12.892 19.537 9.086 1.00 18.08 243 LEU A CA 1
ATOM 1666 C C . LEU A 1 214 ? 13.149 18.689 7.845 1.00 17.94 243 LEU A C 1
ATOM 1667 O O . LEU A 1 214 ? 12.201 18.084 7.345 1.00 19.61 243 LEU A O 1
ATOM 1672 N N . GLY A 1 215 ? 14.378 18.691 7.336 1.00 19.98 244 GLY A N 1
ATOM 1673 C CA . GLY A 1 215 ? 14.712 17.984 6.092 1.00 20.24 244 GLY A CA 1
ATOM 1674 C C . GLY A 1 215 ? 14.334 18.765 4.851 1.00 19.56 244 GLY A C 1
ATOM 1675 O O . GLY A 1 215 ? 14.337 18.192 3.761 1.00 20.50 244 GLY A O 1
ATOM 1676 N N . VAL A 1 216 ? 13.989 20.031 4.995 1.00 18.11 245 VAL A N 1
ATOM 1677 C CA . VAL A 1 216 ? 13.612 20.862 3.834 1.00 18.27 245 VAL A CA 1
ATOM 1678 C C . VAL A 1 216 ? 14.932 21.286 3.223 1.00 25.06 245 VAL A C 1
ATOM 1679 O O . VAL A 1 216 ? 15.749 21.956 3.928 1.00 29.39 245 VAL A O 1
ATOM 1683 N N . SER A 1 217 ? 15.118 20.878 1.991 1.00 24.40 246 SER A N 1
ATOM 1684 C CA . SER A 1 217 ? 16.381 21.027 1.231 1.00 29.83 246 SER A CA 1
ATOM 1685 C C . SER A 1 217 ? 16.185 21.824 -0.061 1.00 30.98 246 SER A C 1
ATOM 1686 O O . SER A 1 217 ? 17.211 22.256 -0.590 1.00 36.56 246 SER A O 1
ATOM 1689 N N . GLY A 1 218 ? 14.958 21.979 -0.572 1.00 24.70 247 GLY A N 1
ATOM 1690 C CA . GLY A 1 218 ? 14.708 22.609 -1.878 1.00 23.19 247 GLY A CA 1
ATOM 1691 C C . GLY A 1 218 ? 13.698 23.728 -1.760 1.00 19.29 247 GLY A C 1
ATOM 1692 O O . GLY A 1 218 ? 12.799 23.635 -0.946 1.00 21.74 247 GLY A O 1
ATOM 1693 N N . THR A 1 219 ? 13.846 24.765 -2.573 1.00 14.80 248 THR A N 1
ATOM 1694 C CA . THR A 1 219 ? 12.965 25.938 -2.538 1.00 13.89 248 THR A CA 1
ATOM 1695 C C . THR A 1 219 ? 12.233 26.100 -3.863 1.00 13.74 248 THR A C 1
ATOM 1696 O O . THR A 1 219 ? 12.769 25.820 -4.939 1.00 15.13 248 THR A O 1
ATOM 1700 N N . PRO A 1 220 ? 11.000 26.621 -3.836 1.00 12.45 249 PRO A N 1
ATOM 1701 C CA . PRO A 1 220 ? 10.267 26.898 -2.610 1.00 12.29 249 PRO A CA 1
ATOM 1702 C C . PRO A 1 220 ? 9.666 25.615 -2.036 1.00 13.56 249 PRO A C 1
ATOM 1703 O O . PRO A 1 220 ? 9.420 24.669 -2.769 1.00 15.37 249 PRO A O 1
ATOM 1707 N N . ALA A 1 221 ? 9.457 25.590 -0.730 1.00 13.02 250 ALA A N 1
ATOM 1708 C CA . ALA A 1 221 ? 8.773 24.482 -0.049 1.00 13.35 250 ALA A CA 1
ATOM 1709 C C . ALA A 1 221 ? 7.681 25.080 0.818 1.00 12.57 250 ALA A C 1
ATOM 1710 O O . ALA A 1 221 ? 7.878 26.183 1.410 1.00 13.01 250 ALA A O 1
ATOM 1712 N N . PHE A 1 222 ? 6.608 24.335 1.006 1.00 12.62 251 PHE A N 1
ATOM 1713 C CA . PHE A 1 222 ? 5.438 24.861 1.714 1.00 12.55 251 PHE A CA 1
ATOM 1714 C C . PHE A 1 222 ? 4.849 23.840 2.657 1.00 12.02 251 PHE A C 1
ATOM 1715 O O . PHE A 1 222 ? 4.838 22.637 2.356 1.00 14.91 251 PHE A O 1
ATOM 1723 N N . VAL A 1 223 ? 4.348 24.349 3.779 1.00 11.35 252 VAL A N 1
ATOM 1724 C CA . VAL A 1 223 ? 3.379 23.574 4.594 1.00 11.86 252 VAL A CA 1
ATOM 1725 C C . VAL A 1 223 ? 2.080 24.365 4.545 1.00 12.04 252 VAL A C 1
ATOM 1726 O O . VAL A 1 223 ? 2.018 25.498 5.054 1.00 12.71 252 VAL A O 1
ATOM 1730 N N . VAL A 1 224 ? 1.112 23.818 3.846 1.00 13.43 253 VAL A N 1
ATOM 1731 C CA . VAL A 1 224 ? -0.220 24.433 3.648 1.00 13.64 253 VAL A CA 1
ATOM 1732 C C . VAL A 1 224 ? -1.133 23.754 4.655 1.00 14.51 253 VAL A C 1
ATOM 1733 O O . VAL A 1 224 ? -1.589 22.625 4.366 1.00 15.07 253 VAL A O 1
ATOM 1737 N N . GLY A 1 225 ? -1.407 24.406 5.791 1.00 14.76 254 GLY A N 1
ATOM 1738 C CA . GLY A 1 225 ? -2.097 23.721 6.895 1.00 15.70 254 GLY A CA 1
ATOM 1739 C C . GLY A 1 225 ? -1.257 22.561 7.388 1.00 15.59 254 GLY A C 1
ATOM 1740 O O . GLY A 1 225 ? -0.248 22.805 8.037 1.00 16.84 254 GLY A O 1
ATOM 1741 N N . THR A 1 226 ? -1.663 21.324 7.099 1.00 15.06 255 THR A N 1
ATOM 1742 C CA . THR A 1 226 ? -0.941 20.091 7.529 1.00 16.66 255 THR A CA 1
ATOM 1743 C C . THR A 1 226 ? -0.194 19.462 6.344 1.00 13.93 255 THR A C 1
ATOM 1744 O O . THR A 1 226 ? 0.500 18.484 6.566 1.00 17.62 255 THR A O 1
ATOM 1748 N N . GLN A 1 227 ? -0.324 20.014 5.126 1.00 14.23 256 GLN A N 1
ATOM 1749 C CA . GLN A 1 227 ? 0.133 19.343 3.876 1.00 15.20 256 GLN A CA 1
ATOM 1750 C C . GLN A 1 227 ? 1.446 19.967 3.372 1.00 15.89 256 GLN A C 1
ATOM 1751 O O . GLN A 1 227 ? 1.491 21.150 3.081 1.00 16.47 256 GLN A O 1
ATOM 1757 N N . TYR A 1 228 ? 2.473 19.163 3.193 1.00 16.35 257 TYR A N 1
ATOM 1758 C CA . TYR A 1 228 ? 3.736 19.609 2.573 1.00 16.78 257 TYR A CA 1
ATOM 1759 C C . TYR A 1 228 ? 3.603 19.610 1.049 1.00 17.04 257 TYR A C 1
ATOM 1760 O O . TYR A 1 228 ? 3.151 18.613 0.434 1.00 19.02 257 TYR A O 1
ATOM 1769 N N . ILE A 1 229 ? 4.045 20.703 0.444 1.00 15.51 258 ILE A N 1
ATOM 1770 C CA . ILE A 1 229 ? 4.179 20.826 -1.028 1.00 16.57 258 ILE A CA 1
ATOM 1771 C C . ILE A 1 229 ? 5.607 21.254 -1.348 1.00 16.91 258 ILE A C 1
ATOM 1772 O O . ILE A 1 229 ? 6.059 22.313 -0.867 1.00 16.05 258 ILE A O 1
ATOM 1777 N N . SER A 1 230 ? 6.279 20.473 -2.191 1.00 15.90 259 SER A N 1
ATOM 1778 C CA . SER A 1 230 ? 7.633 20.800 -2.683 1.00 17.53 259 SER A CA 1
ATOM 1779 C C . SER A 1 230 ? 7.512 21.467 -4.054 1.00 18.13 259 SER A C 1
ATOM 1780 O O . SER A 1 230 ? 6.963 20.861 -4.979 1.00 20.19 259 SER A O 1
ATOM 1783 N N . GLY A 1 231 ? 8.003 22.696 -4.158 1.00 16.86 260 GLY A N 1
ATOM 1784 C CA . GLY A 1 231 ? 8.163 23.405 -5.426 1.00 16.79 260 GLY A CA 1
ATOM 1785 C C . GLY A 1 231 ? 7.000 24.281 -5.840 1.00 15.00 260 GLY A C 1
ATOM 1786 O O . GLY A 1 231 ? 5.924 24.281 -5.197 1.00 16.48 260 GLY A O 1
ATOM 1787 N N . ALA A 1 232 ? 7.234 25.047 -6.904 1.00 15.37 261 ALA A N 1
ATOM 1788 C CA . ALA A 1 232 ? 6.260 25.992 -7.492 1.00 16.78 261 ALA A CA 1
ATOM 1789 C C . ALA A 1 232 ? 5.268 25.212 -8.363 1.00 15.84 261 ALA A C 1
ATOM 1790 O O . ALA A 1 232 ? 5.289 25.324 -9.598 1.00 19.92 261 ALA A O 1
ATOM 1792 N N . GLN A 1 233 ? 4.450 24.395 -7.710 1.00 15.82 262 GLN A N 1
ATOM 1793 C CA . GLN A 1 233 ? 3.366 23.625 -8.334 1.00 16.72 262 GLN A CA 1
ATOM 1794 C C . GLN A 1 233 ? 2.317 24.582 -8.893 1.00 17.44 262 GLN A C 1
ATOM 1795 O O . GLN A 1 233 ? 2.292 25.778 -8.575 1.00 17.69 262 GLN A O 1
ATOM 1801 N N . PRO A 1 234 ? 1.444 24.096 -9.803 1.00 18.65 263 PRO A N 1
ATOM 1802 C CA . PRO A 1 234 ? 0.454 24.974 -10.406 1.00 18.80 263 PRO A CA 1
ATOM 1803 C C . PRO A 1 234 ? -0.403 25.676 -9.351 1.00 16.93 263 PRO A C 1
ATOM 1804 O O . PRO A 1 234 ? -0.723 25.076 -8.302 1.00 17.42 263 PRO A O 1
ATOM 1808 N N . THR A 1 235 ? -0.798 26.913 -9.657 1.00 17.19 264 THR A N 1
ATOM 1809 C CA . THR A 1 235 ? -1.723 27.685 -8.800 1.00 16.48 264 THR A CA 1
ATOM 1810 C C . THR A 1 235 ? -2.929 26.814 -8.422 1.00 16.89 264 THR A C 1
ATOM 1811 O O . THR A 1 235 ? -3.306 26.851 -7.247 1.00 18.11 264 THR A O 1
ATOM 1815 N N . GLU A 1 236 ? -3.525 26.079 -9.381 1.00 18.58 265 GLU A N 1
ATOM 1816 C CA A GLU A 1 236 ? -4.749 25.279 -9.119 0.60 20.71 265 GLU A CA 1
ATOM 1817 C CA B GLU A 1 236 ? -4.735 25.244 -9.160 0.40 20.20 265 GLU A CA 1
ATOM 1818 C C . GLU A 1 236 ? -4.444 24.219 -8.055 1.00 17.44 265 GLU A C 1
ATOM 1819 O O . GLU A 1 236 ? -5.379 23.888 -7.310 1.00 18.11 265 GLU A O 1
ATOM 1830 N N . GLU A 1 237 ? -3.206 23.696 -7.977 1.00 16.91 266 GLU A N 1
ATOM 1831 C CA A GLU A 1 237 ? -2.834 22.676 -6.951 0.60 17.98 266 GLU A CA 1
ATOM 1832 C CA B GLU A 1 237 ? -2.869 22.673 -6.950 0.40 17.81 266 GLU A CA 1
ATOM 1833 C C . GLU A 1 237 ? -2.852 23.349 -5.576 1.00 17.12 266 GLU A C 1
ATOM 1834 O O . GLU A 1 237 ? -3.370 22.757 -4.616 1.00 17.09 266 GLU A O 1
ATOM 1845 N N . PHE A 1 238 ? -2.300 24.556 -5.481 1.00 16.36 267 PHE A N 1
ATOM 1846 C CA . PHE A 1 238 ? -2.327 25.273 -4.190 1.00 16.06 267 PHE A CA 1
ATOM 1847 C C . PHE A 1 238 ? -3.784 25.515 -3.790 1.00 15.58 267 PHE A C 1
ATOM 1848 O O . PHE A 1 238 ? -4.143 25.284 -2.631 1.00 15.52 267 PHE A O 1
ATOM 1856 N N . ILE A 1 239 ? -4.621 25.947 -4.725 1.00 15.94 268 ILE A N 1
ATOM 1857 C CA . ILE A 1 239 ? -6.054 26.215 -4.408 1.00 16.71 268 ILE A CA 1
ATOM 1858 C C . ILE A 1 239 ? -6.719 24.915 -3.915 1.00 17.24 268 ILE A C 1
ATOM 1859 O O . ILE A 1 239 ? -7.447 24.954 -2.884 1.00 17.91 268 ILE A O 1
ATOM 1864 N N . LYS A 1 240 ? -6.526 23.788 -4.609 1.00 16.15 269 LYS A N 1
ATOM 1865 C CA . LYS A 1 240 ? -7.160 22.516 -4.186 1.00 17.15 269 LYS A CA 1
ATOM 1866 C C . LYS A 1 240 ? -6.693 22.132 -2.779 1.00 15.59 269 LYS A C 1
ATOM 1867 O O . LYS A 1 240 ? -7.522 21.670 -1.975 1.00 17.56 269 LYS A O 1
ATOM 1873 N N . VAL A 1 241 ? -5.416 22.297 -2.489 1.00 15.33 270 VAL A N 1
ATOM 1874 C CA . VAL A 1 241 ? -4.890 21.913 -1.147 1.00 15.88 270 VAL A CA 1
ATOM 1875 C C . VAL A 1 241 ? -5.478 22.870 -0.113 1.00 15.54 270 VAL A C 1
ATOM 1876 O O . VAL A 1 241 ? -5.819 22.415 0.965 1.00 16.44 270 VAL A O 1
ATOM 1880 N N . ILE A 1 242 ? -5.479 24.168 -0.387 1.00 15.17 271 ILE A N 1
ATOM 1881 C CA . ILE A 1 242 ? -6.092 25.143 0.558 1.00 14.78 271 ILE A CA 1
ATOM 1882 C C . ILE A 1 242 ? -7.535 24.750 0.865 1.00 14.10 271 ILE A C 1
ATOM 1883 O O . ILE A 1 242 ? -7.930 24.748 2.062 1.00 16.79 271 ILE A O 1
ATOM 1888 N N . GLU A 1 243 ? -8.297 24.398 -0.169 1.00 14.83 272 GLU A N 1
ATOM 1889 C CA . GLU A 1 243 ? -9.737 24.093 0.019 1.00 17.11 272 GLU A CA 1
ATOM 1890 C C . GLU A 1 243 ? -9.856 22.823 0.869 1.00 15.71 272 GLU A C 1
ATOM 1891 O O . GLU A 1 243 ? -10.736 22.778 1.753 1.00 18.54 272 GLU A O 1
ATOM 1897 N N . SER A 1 244 ? -9.053 21.812 0.570 1.00 16.31 273 SER A N 1
ATOM 1898 C CA . SER A 1 244 ? -9.056 20.524 1.304 1.00 18.04 273 SER A CA 1
ATOM 1899 C C . SER A 1 244 ? -8.700 20.777 2.777 1.00 17.75 273 SER A C 1
ATOM 1900 O O . SER A 1 244 ? -9.349 20.181 3.694 1.00 18.34 273 SER A O 1
ATOM 1903 N N . GLU A 1 245 ? -7.684 21.604 3.017 1.00 16.56 274 GLU A N 1
ATOM 1904 C CA . GLU A 1 245 ? -7.195 21.846 4.392 1.00 17.15 274 GLU A CA 1
ATOM 1905 C C . GLU A 1 245 ? -8.222 22.688 5.166 1.00 17.09 274 GLU A C 1
ATOM 1906 O O . GLU A 1 245 ? -8.406 22.461 6.403 1.00 19.07 274 GLU A O 1
ATOM 1912 N N . LEU A 1 246 ? -8.914 23.609 4.499 1.00 17.38 275 LEU A N 1
ATOM 1913 C CA . LEU A 1 246 ? -9.997 24.394 5.144 1.00 18.57 275 LEU A CA 1
ATOM 1914 C C . LEU A 1 246 ? -11.167 23.478 5.481 1.00 20.01 275 LEU A C 1
ATOM 1915 O O . LEU A 1 246 ? -11.836 23.710 6.481 1.00 21.24 275 LEU A O 1
ATOM 1920 N N . LYS A 1 247 ? -11.434 22.461 4.671 1.00 19.64 276 LYS A N 1
ATOM 1921 C CA A LYS A 1 247 ? -12.494 21.469 5.007 0.50 22.04 276 LYS A CA 1
ATOM 1922 C CA B LYS A 1 247 ? -12.481 21.449 4.988 0.50 23.89 276 LYS A CA 1
ATOM 1923 C C . LYS A 1 247 ? -12.092 20.691 6.263 1.00 20.93 276 LYS A C 1
ATOM 1924 O O . LYS A 1 247 ? -12.977 20.439 7.094 1.00 24.32 276 LYS A O 1
ATOM 1935 N N . LYS A 1 248 ? -10.838 20.273 6.363 1.00 20.69 277 LYS A N 1
ATOM 1936 C CA . LYS A 1 248 ? -10.377 19.471 7.523 1.00 22.75 277 LYS A CA 1
ATOM 1937 C C . LYS A 1 248 ? -10.445 20.329 8.787 1.00 19.94 277 LYS A C 1
ATOM 1938 O O . LYS A 1 248 ? -10.781 19.795 9.843 1.00 25.15 277 LYS A O 1
ATOM 1944 N N . SER A 1 249 ? -10.114 21.620 8.678 1.00 21.73 278 SER A N 1
ATOM 1945 C CA . SER A 1 249 ? -9.976 22.522 9.835 1.00 20.88 278 SER A CA 1
ATOM 1946 C C . SER A 1 249 ? -10.553 23.889 9.485 1.00 20.51 278 SER A C 1
ATOM 1947 O O . SER A 1 249 ? -9.838 24.811 9.089 1.00 20.68 278 SER A O 1
ATOM 1950 N N . PRO A 1 250 ? -11.880 24.067 9.601 1.00 18.23 279 PRO A N 1
ATOM 1951 C CA . PRO A 1 250 ? -12.515 25.299 9.117 1.00 20.64 279 PRO A CA 1
ATOM 1952 C C . PRO A 1 250 ? -12.377 26.508 10.042 1.00 19.17 279 PRO A C 1
ATOM 1953 O O . PRO A 1 250 ? -12.617 27.623 9.588 1.00 18.91 279 PRO A O 1
ATOM 1957 N N . THR A 1 251 ? -11.976 26.290 11.298 1.00 21.42 280 THR A N 1
ATOM 1958 C CA A THR A 1 251 ? -11.939 27.358 12.338 0.60 23.06 280 THR A CA 1
ATOM 1959 C CA B THR A 1 251 ? -11.929 27.365 12.325 0.40 21.58 280 THR A CA 1
ATOM 1960 C C . THR A 1 251 ? -10.646 27.254 13.144 1.00 22.31 280 THR A C 1
ATOM 1961 O O . THR A 1 251 ? -10.241 26.143 13.472 1.00 31.78 280 THR A O 1
ATOM 1968 N N . PHE A 1 252 ? -10.072 28.386 13.466 1.00 18.96 281 PHE A N 1
ATOM 1969 C CA . PHE A 1 252 ? -8.925 28.470 14.379 1.00 20.60 281 PHE A CA 1
ATOM 1970 C C . PHE A 1 252 ? -9.472 28.987 15.708 1.00 27.29 281 PHE A C 1
ATOM 1971 O O . PHE A 1 252 ? -10.136 30.034 15.686 1.00 35.08 281 PHE A O 1
ATOM 1979 N N . SER A 1 253 ? -9.210 28.315 16.812 1.00 33.37 282 SER A N 1
ATOM 1980 C CA . SER A 1 253 ? -9.620 28.830 18.152 1.00 41.82 282 SER A CA 1
ATOM 1981 C C . SER A 1 253 ? -8.407 29.390 18.901 1.00 50.04 282 SER A C 1
ATOM 1982 O O . SER A 1 253 ? -7.379 28.730 18.982 1.00 59.39 282 SER A O 1
#

Sequence (243 aa):
TQAEKKTATDLPPGFSGKAGSSANATPGTKKGLDGPTPLADGSFDATIFGPAKELKSADDILNVHRRNAKKDPFAVVGAVDAPLLVITEFSSDFECPFCARWSNQTEPTLEEEEYVSSKKGLVRIEWNDLPVNGEEHALLAAAKKAGRAAAAQGKFDDEFRKALFEEASRNVSGHPNNTLKKDFERFARNNAGVKKDEERFSREAQDSTYDEVLTKAADYAHGLGVSGTPAFVVGTQYISGAQPTEEEEFIKVIESELKKKSPTTFS

Foldseek 3Di:
DPDDDPDDCDDLVPHPQQLQVQFDFADALQVAADDDPVLFADLLDAAFCDDDDDLVCLQRRLNLHSRALQKHAHSFALKEKEKEAFLQALLRLCCLVPQVVVVVVARNRRNYMYGYFYAHPPPDLRVLLSQLLSLLSRQSQNSQLSNLSSVVCNPPPGGPSDDLVSSVVSSVSSVRPAVSSSDSSPDCVRVVSNVVSNVNCVVVVNNAPTWICIQSDIDGTNPDSVVSSSVNSVNSNVGRGGD

Solvent-accessible surface area: 12209 Å² total

Nearest PDB structures (foldseek):
  7unn-assembly1_A  TM=1.004E+00  e=9.021E-45  Corynebacterium diphtheriae
  7uno-assembly1_A  TM=1.003E+00  e=7.457E-44  Corynebacterium diphtheriae
  4pwo-assembly1_A  TM=9.900E-01  e=3.887E-42  Corynebacterium diphtheriae
  4pwp-assembly1_A  TM=9.893E-01  e=8.760E-42  Corynebacterium diphtheriae
  1bed-assembly1_A-2  TM=6.942E-01  e=5.523E-06  Vibrio cholerae

Organism: Corynebacterium diphtheriae (strain ATCC 700971 / NCTC 13129 / Biotype gravis) (NCBI:txid257309)

Radius of gyration: 18.68 Å; Cα contacts (8 Å, |Δi|>4): 498; chains: 1; bounding box: 69×41×38 Å

Secondary structure (DSSP, 8-state):
----PPPPP--GGG--SHHHHHS----SSTT-PPPPTTS---TT--S-SS---SGGGGGGG----TT-TTEES-TT-SEEEEEEE-TT-HHHHHIIIIITTT---STTTTSEEEEEEE---STHHHHHHHHHHHHHHHTT-HHHHHHHHHHHTTT-SS-----HHHHHHHHHHHT----HHHHHHHSSTTHHHHHHHHHHHHHTT--SSSEEEETTEEEES---HHHHHHHHHHHHHH-----